Protein AF-A0A430R4Q5-F1 (afdb_monomer_lite)

Sequence (302 aa):
ADLGAGSFGLQGEGAWRGSLWGSFCLPQPLGRCPGLLARVQGALAYGELAFQGDYTYRAEKGYLGVLSGEGRLSTPYWAVLAQGRGLGLDLLGEGLPLSGRLDLSPFRLAYRYAGALPRGLGELWAEGVYPGEWLKGRYRYGEVALSLKGLQGFQVGVSGAGVSGEVGPKGVAFRFEGFRYGPLTLSGRMEGPWREVGLNLALMAWGRKAEVEGRYGGEGLVLEFHGDLEGQVAWQEAWKGKVAFKEGSLELSGKQVPELQGEVLGERVRLAWPRLEVGGVRLDLAARQAEGEGRILKALLP

Structure (mmCIF, N/CA/C/O backbone):
data_AF-A0A430R4Q5-F1
#
_entry.id   AF-A0A430R4Q5-F1
#
loop_
_atom_site.group_PDB
_atom_site.id
_atom_site.type_symbol
_atom_site.label_atom_id
_atom_site.label_alt_id
_atom_site.label_comp_id
_atom_site.label_asym_id
_atom_site.label_entity_id
_atom_site.label_seq_id
_atom_site.pdbx_PDB_ins_code
_atom_site.Cartn_x
_atom_site.Cartn_y
_atom_site.Cartn_z
_atom_site.occupancy
_atom_site.B_iso_or_equiv
_atom_site.auth_seq_id
_atom_site.auth_comp_id
_atom_site.auth_asym_id
_atom_site.auth_atom_id
_atom_site.pdbx_PDB_model_num
ATOM 1 N N . ALA A 1 1 ? 34.569 -4.571 -18.322 1.00 75.81 1 ALA A N 1
ATOM 2 C CA . ALA A 1 1 ? 33.818 -4.515 -19.595 1.00 75.81 1 ALA A CA 1
ATOM 3 C C . ALA A 1 1 ? 34.811 -4.350 -20.739 1.00 75.81 1 ALA A C 1
ATOM 5 O O . ALA A 1 1 ? 35.823 -3.695 -20.520 1.00 75.81 1 ALA A O 1
ATOM 6 N N . ASP A 1 2 ? 34.535 -4.918 -21.914 1.00 84.31 2 ASP A N 1
ATOM 7 C CA . ASP A 1 2 ? 35.306 -4.680 -23.141 1.00 84.31 2 ASP A CA 1
ATOM 8 C C . ASP A 1 2 ? 34.366 -4.077 -24.190 1.00 84.31 2 ASP A C 1
ATOM 10 O O . ASP A 1 2 ? 33.697 -4.777 -24.956 1.00 84.31 2 ASP A O 1
ATOM 14 N N . LEU A 1 3 ? 34.289 -2.746 -24.174 1.00 81.00 3 LEU A N 1
ATOM 15 C CA . LEU A 1 3 ? 33.416 -1.985 -25.064 1.00 81.00 3 LEU A CA 1
ATOM 16 C C . LEU A 1 3 ? 33.897 -2.029 -26.521 1.00 81.00 3 LEU A C 1
ATOM 18 O O . LEU A 1 3 ? 33.077 -1.873 -27.421 1.00 81.00 3 LEU A O 1
ATOM 22 N N . GLY A 1 4 ? 35.191 -2.279 -26.758 1.00 79.12 4 GLY A N 1
ATOM 23 C CA . GLY A 1 4 ? 35.743 -2.453 -28.103 1.00 79.12 4 GLY A CA 1
ATOM 24 C C . GLY A 1 4 ? 35.294 -3.771 -28.734 1.00 79.12 4 GLY A C 1
ATOM 25 O O . GLY A 1 4 ? 34.962 -3.809 -29.917 1.00 79.12 4 GLY A O 1
ATOM 26 N N . ALA A 1 5 ? 35.194 -4.829 -27.926 1.00 82.56 5 ALA A N 1
ATOM 27 C CA . ALA A 1 5 ? 34.600 -6.106 -28.319 1.00 82.56 5 ALA A CA 1
ATOM 28 C C . ALA A 1 5 ? 33.059 -6.119 -28.262 1.00 82.56 5 ALA A C 1
ATOM 30 O O . ALA A 1 5 ? 32.444 -7.148 -28.543 1.00 82.56 5 ALA A O 1
ATOM 31 N N . GLY A 1 6 ? 32.422 -5.002 -27.888 1.00 90.19 6 GLY A N 1
ATOM 32 C CA . GLY A 1 6 ? 30.968 -4.907 -27.784 1.00 90.19 6 GLY A CA 1
ATOM 33 C C . GLY A 1 6 ? 30.390 -5.741 -26.642 1.00 90.19 6 GLY A C 1
ATOM 34 O O . GLY A 1 6 ? 29.301 -6.285 -26.776 1.00 90.19 6 GLY A O 1
ATOM 35 N N . SER A 1 7 ? 31.105 -5.892 -25.526 1.00 94.38 7 SER A N 1
ATOM 36 C CA . SER A 1 7 ? 30.655 -6.672 -24.370 1.00 94.38 7 SER A CA 1
ATOM 37 C C . SER A 1 7 ? 30.742 -5.869 -23.076 1.00 94.38 7 SER A C 1
ATOM 39 O O . SER A 1 7 ? 31.687 -5.114 -22.826 1.00 94.38 7 SER A O 1
ATOM 41 N N . PHE A 1 8 ? 29.746 -6.026 -22.215 1.00 94.50 8 PHE A N 1
ATOM 42 C CA . PHE A 1 8 ? 29.718 -5.355 -20.926 1.00 94.50 8 PHE A CA 1
ATOM 43 C C . PHE A 1 8 ? 29.144 -6.257 -19.840 1.00 94.50 8 PHE A C 1
ATOM 45 O O . PHE A 1 8 ? 28.367 -7.174 -20.094 1.00 94.50 8 PHE A O 1
ATOM 52 N N . GLY A 1 9 ? 29.563 -5.981 -18.612 1.00 93.94 9 GLY A N 1
ATOM 53 C CA . GLY A 1 9 ? 29.042 -6.609 -17.411 1.00 93.94 9 GLY A CA 1
ATOM 54 C C . GLY A 1 9 ? 28.774 -5.519 -16.389 1.00 93.94 9 GLY A C 1
ATOM 55 O O . GLY A 1 9 ? 29.587 -4.605 -16.241 1.00 93.94 9 GLY A O 1
ATOM 56 N N . LEU A 1 10 ? 27.629 -5.604 -15.727 1.00 92.56 10 LEU A N 1
ATOM 57 C CA . LEU A 1 10 ? 27.251 -4.760 -14.604 1.00 92.56 10 LEU A CA 1
ATOM 58 C C . LEU A 1 10 ? 27.148 -5.662 -13.384 1.00 92.56 10 LEU A C 1
ATOM 60 O O . LEU A 1 10 ? 26.308 -6.559 -13.352 1.00 92.56 10 LEU A O 1
ATOM 64 N N . GLN A 1 11 ? 28.007 -5.438 -12.397 1.00 94.44 11 GLN A N 1
ATOM 65 C CA . GLN A 1 11 ? 27.970 -6.151 -11.127 1.00 94.44 11 GLN A CA 1
ATOM 66 C C . GLN A 1 11 ? 27.375 -5.235 -10.060 1.00 94.44 11 GLN A C 1
ATOM 68 O O . GLN A 1 11 ? 27.662 -4.040 -10.037 1.00 94.44 11 GLN A O 1
ATOM 73 N N . GLY A 1 12 ? 26.511 -5.785 -9.209 1.00 91.31 12 GLY A N 1
ATOM 74 C CA . GLY A 1 12 ? 25.959 -5.032 -8.088 1.00 91.31 12 GLY A CA 1
ATOM 75 C C . GLY A 1 12 ? 27.043 -4.660 -7.074 1.00 91.31 12 GLY A C 1
ATOM 76 O O . GLY A 1 12 ? 27.859 -5.504 -6.706 1.00 91.31 12 GLY A O 1
ATOM 77 N N . GLU A 1 13 ? 27.017 -3.412 -6.609 1.00 91.94 13 GLU A N 1
ATOM 78 C CA . GLU A 1 13 ? 27.858 -2.911 -5.518 1.00 91.94 13 GLU A CA 1
ATOM 79 C C . GLU A 1 13 ? 27.003 -2.343 -4.372 1.00 91.94 13 GLU A C 1
ATOM 81 O O . GLU A 1 13 ? 25.888 -1.842 -4.571 1.00 91.94 13 GLU A O 1
ATOM 86 N N . GLY A 1 14 ? 27.526 -2.415 -3.145 1.00 91.38 14 GLY A N 1
ATOM 87 C CA . GLY A 1 14 ? 26.830 -1.953 -1.943 1.00 91.38 14 GLY A CA 1
ATOM 88 C C . GLY A 1 14 ? 25.551 -2.750 -1.671 1.00 91.38 14 GLY A C 1
ATOM 89 O O . GLY A 1 14 ? 25.599 -3.947 -1.406 1.00 91.38 14 GLY A O 1
ATOM 90 N N . ALA A 1 15 ? 24.396 -2.081 -1.720 1.00 91.25 15 ALA A N 1
ATOM 91 C CA . ALA A 1 15 ? 23.087 -2.708 -1.506 1.00 91.25 15 ALA A CA 1
ATOM 92 C C . ALA A 1 15 ? 22.566 -3.494 -2.728 1.00 91.25 15 ALA A C 1
ATOM 94 O O . ALA A 1 15 ? 21.554 -4.194 -2.624 1.00 91.25 15 ALA A O 1
ATOM 95 N N . TRP A 1 16 ? 23.235 -3.378 -3.880 1.00 92.56 16 TRP A N 1
ATOM 96 C CA . TRP A 1 16 ? 22.901 -4.132 -5.083 1.00 92.56 16 TRP A CA 1
ATOM 97 C C . TRP A 1 16 ? 23.552 -5.514 -5.067 1.00 92.56 16 TRP A C 1
ATOM 99 O O . TRP A 1 16 ? 24.734 -5.658 -4.767 1.00 92.56 16 TRP A O 1
ATOM 109 N N . ARG A 1 17 ? 22.786 -6.540 -5.440 1.00 94.62 17 ARG A N 1
ATOM 110 C CA . ARG A 1 17 ? 23.234 -7.936 -5.545 1.00 94.62 17 ARG A CA 1
ATOM 111 C C . ARG A 1 17 ? 23.017 -8.458 -6.961 1.00 94.62 17 ARG A C 1
ATOM 113 O O . ARG A 1 17 ? 22.052 -8.071 -7.612 1.00 94.62 17 ARG A O 1
ATOM 120 N N . GLY A 1 18 ? 23.870 -9.378 -7.406 1.00 95.19 18 GLY A N 1
ATOM 121 C CA . GLY A 1 18 ? 23.756 -10.034 -8.713 1.00 95.19 18 GLY A CA 1
ATOM 122 C C . GLY A 1 18 ? 24.595 -9.383 -9.815 1.00 95.19 18 GLY A C 1
ATOM 123 O O . GLY A 1 18 ? 25.517 -8.610 -9.546 1.00 95.19 18 GLY A O 1
ATOM 124 N N . SER A 1 19 ? 24.298 -9.742 -11.064 1.00 96.06 19 SER A N 1
ATOM 125 C CA . SER A 1 19 ? 24.989 -9.226 -12.245 1.00 96.06 19 SER A CA 1
ATOM 126 C C . SER A 1 19 ? 24.114 -9.269 -13.500 1.00 96.06 19 SER A C 1
ATOM 128 O O . SER A 1 19 ? 23.300 -10.179 -13.674 1.00 96.06 19 SER A O 1
ATOM 130 N N . LEU A 1 20 ? 24.328 -8.305 -14.395 1.00 95.75 20 LEU A N 1
ATOM 131 C CA . LEU A 1 20 ? 23.867 -8.344 -15.781 1.00 95.75 20 LEU A CA 1
ATOM 132 C C . LEU A 1 20 ? 25.064 -8.465 -16.709 1.00 95.75 20 LEU A C 1
ATOM 134 O O . LEU A 1 20 ? 26.092 -7.821 -16.510 1.00 95.75 20 LEU A O 1
ATOM 138 N N . TRP A 1 21 ? 24.886 -9.231 -17.769 1.00 97.00 21 TRP A N 1
ATOM 139 C CA . TRP A 1 21 ? 25.843 -9.397 -18.844 1.00 97.00 21 TRP A CA 1
ATOM 140 C C . TRP A 1 21 ? 25.169 -9.005 -20.137 1.00 97.00 21 TRP A C 1
ATOM 142 O O . TRP A 1 21 ? 24.027 -9.382 -20.392 1.00 97.00 21 TRP A O 1
ATOM 152 N N . GLY A 1 22 ? 25.869 -8.249 -20.962 1.00 96.00 22 GLY A N 1
ATOM 153 C CA . GLY A 1 22 ? 25.331 -7.826 -22.231 1.00 96.00 22 GLY A CA 1
ATOM 154 C C . GLY A 1 22 ? 26.377 -7.765 -23.315 1.00 96.00 22 GLY A C 1
ATOM 155 O O . GLY A 1 22 ? 27.587 -7.736 -23.078 1.00 96.00 22 GLY A O 1
ATOM 156 N N . SER A 1 23 ? 25.876 -7.750 -24.536 1.00 96.25 23 SER A N 1
ATOM 157 C CA . SER A 1 23 ? 26.669 -7.522 -25.724 1.00 96.25 23 SER A CA 1
ATOM 158 C C . SER A 1 23 ? 25.932 -6.594 -26.668 1.00 96.25 23 SER A C 1
ATOM 160 O O . SER A 1 23 ? 24.707 -6.502 -26.648 1.00 96.25 23 SER A O 1
ATOM 162 N N . PHE A 1 24 ? 26.674 -5.875 -27.491 1.00 94.50 24 PHE A N 1
ATOM 163 C CA . PHE A 1 24 ? 26.131 -5.038 -28.538 1.00 94.50 24 PHE A CA 1
ATOM 164 C C . PHE A 1 24 ? 27.009 -5.111 -29.780 1.00 94.50 24 PHE A C 1
ATOM 166 O O . PHE A 1 24 ? 28.210 -5.357 -29.715 1.00 94.50 24 PHE A O 1
ATOM 173 N N . CYS A 1 25 ? 26.396 -4.882 -30.931 1.00 92.88 25 CYS A N 1
ATOM 174 C CA . CYS A 1 25 ? 27.084 -4.743 -32.197 1.00 92.88 25 CYS A CA 1
ATOM 175 C C . CYS A 1 25 ? 26.506 -3.550 -32.946 1.00 92.88 25 CYS A C 1
ATOM 177 O O . CYS A 1 25 ? 25.291 -3.447 -33.127 1.00 92.88 25 CYS A O 1
ATOM 179 N N . LEU A 1 26 ? 27.390 -2.646 -33.358 1.00 92.06 26 LEU A N 1
ATOM 180 C CA . LEU A 1 26 ? 27.025 -1.410 -34.037 1.00 92.06 26 LEU A CA 1
ATOM 181 C C . LEU A 1 26 ? 27.095 -1.580 -35.565 1.00 92.06 26 LEU A C 1
ATOM 183 O O . LEU A 1 26 ? 27.922 -2.362 -36.058 1.00 92.06 26 LEU A O 1
ATOM 187 N N . PRO A 1 27 ? 26.267 -0.839 -36.322 1.00 91.62 27 PRO A N 1
ATOM 188 C CA . PRO A 1 27 ? 26.408 -0.748 -37.765 1.00 91.62 27 PRO A CA 1
ATOM 189 C C . PRO A 1 27 ? 27.615 0.101 -38.185 1.00 91.62 27 PRO A C 1
ATOM 191 O O . PRO A 1 27 ? 28.219 0.807 -37.371 1.00 91.62 27 PRO A O 1
ATOM 194 N N . GLN A 1 28 ? 27.970 0.050 -39.471 1.00 89.25 28 GLN A N 1
ATOM 195 C CA . GLN A 1 28 ? 28.996 0.934 -40.031 1.00 89.25 28 GLN A CA 1
ATOM 196 C C . GLN A 1 28 ? 28.637 2.421 -39.825 1.00 89.25 28 GLN A C 1
ATOM 198 O O . GLN A 1 28 ? 27.457 2.775 -39.879 1.00 89.25 28 GLN A O 1
ATOM 203 N N . PRO A 1 29 ? 29.630 3.307 -39.610 1.00 88.00 29 PRO A N 1
ATOM 204 C CA . PRO A 1 29 ? 31.075 3.043 -39.574 1.00 88.00 29 PRO A CA 1
ATOM 205 C C . PRO A 1 29 ? 31.599 2.563 -38.206 1.00 88.00 29 PRO A C 1
ATOM 207 O O . PRO A 1 29 ? 32.777 2.242 -38.090 1.00 88.00 29 PRO A O 1
ATOM 210 N N . LEU A 1 30 ? 30.752 2.522 -37.173 1.00 86.00 30 LEU A N 1
ATOM 211 C CA . LEU A 1 30 ? 31.159 2.235 -35.790 1.00 86.00 30 LEU A CA 1
ATOM 212 C C . LEU A 1 30 ? 31.380 0.742 -35.511 1.00 86.00 30 LEU A C 1
ATOM 214 O O . LEU A 1 30 ? 32.048 0.385 -34.546 1.00 86.00 30 LEU A O 1
ATOM 218 N N . GLY A 1 31 ? 30.823 -0.136 -36.342 1.00 86.69 31 GLY A N 1
ATOM 219 C CA . GLY A 1 31 ? 31.001 -1.575 -36.228 1.00 86.69 31 GLY A CA 1
ATOM 220 C C . GLY A 1 31 ? 30.804 -2.301 -37.553 1.00 86.69 31 GLY A C 1
ATOM 221 O O . GLY A 1 31 ? 30.760 -1.700 -38.627 1.00 86.69 31 GLY A O 1
ATOM 222 N N . ARG A 1 32 ? 30.736 -3.631 -37.474 1.00 87.69 32 ARG A N 1
ATOM 223 C CA . ARG A 1 32 ? 30.677 -4.530 -38.639 1.00 87.69 32 ARG A CA 1
ATOM 224 C C . ARG A 1 32 ? 29.295 -5.141 -38.872 1.00 87.69 32 ARG A C 1
ATOM 226 O O . ARG A 1 32 ? 29.145 -5.940 -39.791 1.00 87.69 32 ARG A O 1
ATOM 233 N N . CYS A 1 33 ? 28.305 -4.816 -38.043 1.00 88.75 33 CYS A N 1
ATOM 234 C CA . CYS A 1 33 ? 26.976 -5.395 -38.181 1.00 88.75 33 CYS A CA 1
ATOM 235 C C . CYS A 1 33 ? 26.145 -4.677 -39.256 1.00 88.75 33 CYS A C 1
ATOM 237 O O . CYS A 1 33 ? 26.360 -3.497 -39.523 1.00 88.75 33 CYS A O 1
ATOM 239 N N . PRO A 1 34 ? 25.174 -5.364 -39.882 1.00 87.00 34 PRO A N 1
ATOM 240 C CA . PRO A 1 34 ? 24.258 -4.730 -40.832 1.00 87.00 34 PRO A CA 1
ATOM 241 C C . PRO A 1 34 ? 23.294 -3.738 -40.158 1.00 87.00 34 PRO A C 1
ATOM 243 O O . PRO A 1 34 ? 22.761 -2.856 -40.820 1.00 87.00 34 PRO A O 1
ATOM 246 N N . GLY A 1 35 ? 23.094 -3.868 -38.845 1.00 90.94 35 GLY A N 1
ATOM 247 C CA . GLY A 1 35 ? 22.230 -3.023 -38.028 1.00 90.94 35 GLY A CA 1
ATOM 248 C C . GLY A 1 35 ? 22.678 -3.027 -36.565 1.00 90.94 35 GLY A C 1
ATOM 249 O O . GLY A 1 35 ? 23.702 -3.624 -36.225 1.00 90.94 35 GLY A O 1
ATOM 250 N N . LEU A 1 36 ? 21.905 -2.374 -35.698 1.00 93.25 36 LEU A N 1
ATOM 251 C CA . LEU A 1 36 ? 22.148 -2.357 -34.257 1.00 93.25 36 LEU A CA 1
ATOM 252 C C . LEU A 1 36 ? 21.583 -3.630 -33.624 1.00 93.25 36 LEU A C 1
ATOM 254 O O . LEU A 1 36 ? 20.387 -3.903 -33.719 1.00 93.25 36 LEU A O 1
ATOM 258 N N . LEU A 1 37 ? 22.435 -4.392 -32.949 1.00 94.50 37 LEU A N 1
ATOM 259 C CA . LEU A 1 37 ? 22.034 -5.530 -32.127 1.00 94.50 37 LEU A CA 1
ATOM 260 C C . LEU A 1 37 ? 22.505 -5.278 -30.701 1.00 94.50 37 LEU A C 1
ATOM 262 O O . LEU A 1 37 ? 23.654 -4.898 -30.505 1.00 94.50 37 LEU A O 1
ATOM 266 N N . ALA A 1 38 ? 21.655 -5.527 -29.715 1.00 94.75 38 ALA A N 1
ATOM 267 C CA . ALA A 1 38 ? 22.067 -5.590 -28.322 1.00 94.75 38 ALA A CA 1
ATOM 268 C C . ALA A 1 38 ? 21.382 -6.761 -27.624 1.00 94.75 38 ALA A C 1
ATOM 270 O O . ALA A 1 38 ? 20.247 -7.109 -27.943 1.00 94.75 38 ALA A O 1
ATOM 271 N N . ARG A 1 39 ? 22.082 -7.381 -26.683 1.00 96.56 39 ARG A N 1
ATOM 272 C CA . ARG A 1 39 ? 21.563 -8.419 -25.802 1.00 96.56 39 ARG A CA 1
ATOM 273 C C . ARG A 1 39 ? 21.926 -8.078 -24.376 1.00 96.56 39 ARG A C 1
ATOM 275 O O . ARG A 1 39 ? 23.029 -7.599 -24.126 1.00 96.56 39 ARG A O 1
ATOM 282 N N . VAL A 1 40 ? 21.016 -8.337 -23.454 1.00 96.50 40 VAL A N 1
ATOM 283 C CA . VAL A 1 40 ? 21.274 -8.215 -22.023 1.00 96.50 40 VAL A CA 1
ATOM 284 C C . VAL A 1 40 ? 20.564 -9.342 -21.302 1.00 96.50 40 VAL A C 1
ATOM 286 O O . VAL A 1 40 ? 19.390 -9.593 -21.549 1.00 96.50 40 VAL A O 1
ATOM 289 N N . GLN A 1 41 ? 21.282 -10.013 -20.414 1.00 97.62 41 GLN A N 1
ATOM 290 C CA . GLN A 1 41 ? 20.753 -11.097 -19.608 1.00 97.62 41 GLN A CA 1
ATOM 291 C C . GLN A 1 41 ? 21.331 -11.064 -18.197 1.00 97.62 41 GLN A C 1
ATOM 293 O O . GLN A 1 41 ? 22.456 -10.613 -17.980 1.00 97.62 41 GLN A O 1
ATOM 298 N N . GLY A 1 42 ? 20.585 -11.588 -17.235 1.00 96.75 42 GLY A N 1
ATOM 299 C CA . GLY A 1 42 ? 21.063 -11.795 -15.873 1.00 96.75 42 GLY A CA 1
ATOM 300 C C . GLY A 1 42 ? 20.028 -11.409 -14.833 1.00 96.75 42 GLY A C 1
ATOM 301 O O . GLY A 1 42 ? 18.832 -11.350 -15.120 1.00 96.75 42 GLY A O 1
ATOM 302 N N . ALA A 1 43 ? 20.501 -11.158 -13.616 1.00 96.69 43 ALA A N 1
ATOM 303 C CA . ALA A 1 43 ? 19.651 -10.800 -12.495 1.00 96.69 43 ALA A CA 1
ATOM 304 C C . ALA A 1 43 ? 20.321 -9.767 -11.585 1.00 96.69 43 ALA A C 1
ATOM 306 O O . ALA A 1 43 ? 21.499 -9.892 -11.251 1.00 96.69 43 ALA A O 1
ATOM 307 N N . LEU A 1 44 ? 19.547 -8.774 -11.151 1.00 95.31 44 LEU A N 1
ATOM 308 C CA . LEU A 1 44 ? 19.942 -7.765 -10.172 1.00 95.31 44 LEU A CA 1
ATOM 309 C C . LEU A 1 44 ? 18.887 -7.655 -9.081 1.00 95.31 44 LEU A C 1
ATOM 311 O O . LEU A 1 44 ? 17.696 -7.731 -9.356 1.00 95.31 44 LEU A O 1
ATOM 315 N N . ALA A 1 45 ? 19.316 -7.415 -7.851 1.00 95.19 45 ALA A N 1
ATOM 316 C CA . ALA A 1 45 ? 18.421 -7.171 -6.733 1.00 95.19 45 ALA A CA 1
ATOM 317 C C . ALA A 1 45 ? 18.876 -5.968 -5.905 1.00 95.19 45 ALA A C 1
ATOM 319 O O . ALA A 1 45 ? 20.073 -5.773 -5.702 1.00 95.19 45 ALA A O 1
ATOM 320 N N . TYR A 1 46 ? 17.916 -5.202 -5.395 1.00 93.50 46 TYR A N 1
ATOM 321 C CA . TYR A 1 46 ? 18.113 -4.085 -4.477 1.00 93.50 46 TYR A CA 1
ATOM 322 C C . TYR A 1 46 ? 17.078 -4.166 -3.355 1.00 93.50 46 TYR A C 1
ATOM 324 O O . TYR A 1 46 ? 15.874 -4.056 -3.593 1.00 93.50 46 TYR A O 1
ATOM 332 N N . GLY A 1 47 ? 17.545 -4.389 -2.124 1.00 90.25 47 GLY A N 1
ATOM 333 C CA . GLY A 1 47 ? 16.657 -4.687 -1.000 1.00 90.25 47 GLY A CA 1
ATOM 334 C C . GLY A 1 47 ? 15.789 -5.917 -1.291 1.00 90.25 47 GLY A C 1
ATOM 335 O O . GLY A 1 47 ? 16.315 -7.004 -1.550 1.00 90.25 47 GLY A O 1
ATOM 336 N N . GLU A 1 48 ? 14.471 -5.720 -1.261 1.00 89.88 48 GLU A N 1
ATOM 337 C CA . GLU A 1 48 ? 13.447 -6.730 -1.558 1.00 89.88 48 GLU A CA 1
ATOM 338 C C . GLU A 1 48 ? 13.069 -6.820 -3.044 1.00 89.88 48 GLU A C 1
ATOM 340 O O . GLU A 1 48 ? 12.387 -7.760 -3.449 1.00 89.88 48 GLU A O 1
ATOM 345 N N . LEU A 1 49 ? 13.493 -5.857 -3.865 1.00 93.56 49 LEU A N 1
ATOM 346 C CA . LEU A 1 49 ? 13.207 -5.846 -5.293 1.00 93.56 49 LEU A CA 1
ATOM 347 C C . LEU A 1 49 ? 14.242 -6.697 -6.028 1.00 93.56 49 LEU A C 1
ATOM 349 O O . LEU A 1 49 ? 15.442 -6.467 -5.892 1.00 93.56 49 LEU A O 1
ATOM 353 N N . ALA A 1 50 ? 13.789 -7.642 -6.842 1.00 95.38 50 ALA A N 1
ATOM 354 C CA . ALA A 1 50 ? 14.639 -8.451 -7.706 1.00 95.38 50 ALA A CA 1
ATOM 355 C C . ALA A 1 50 ? 14.150 -8.375 -9.152 1.00 95.38 50 ALA A C 1
ATOM 357 O O . ALA A 1 50 ? 12.958 -8.476 -9.422 1.00 95.38 50 ALA A O 1
ATOM 358 N N . PHE A 1 51 ? 15.080 -8.207 -10.078 1.00 95.88 51 PHE A N 1
ATOM 359 C CA . PHE A 1 51 ? 14.867 -8.243 -11.512 1.00 95.88 51 PHE A CA 1
ATOM 360 C C . PHE A 1 51 ? 15.697 -9.373 -12.107 1.00 95.88 51 PHE A C 1
ATOM 362 O O . PHE A 1 51 ? 16.883 -9.496 -11.809 1.00 95.88 51 PHE A O 1
ATOM 369 N N . GLN A 1 52 ? 15.093 -10.159 -12.986 1.00 97.25 52 GLN A N 1
ATOM 370 C CA . GLN A 1 52 ? 15.773 -11.135 -13.828 1.00 97.25 52 GLN A CA 1
ATOM 371 C C . GLN A 1 52 ? 15.268 -10.969 -15.254 1.00 97.25 52 GLN A C 1
ATOM 373 O O . GLN A 1 52 ? 14.078 -10.761 -15.447 1.00 97.25 52 GLN A O 1
ATOM 378 N N . GLY A 1 53 ? 16.122 -11.085 -16.261 1.00 97.19 53 GLY A N 1
ATOM 379 C CA . GLY A 1 53 ? 15.639 -11.066 -17.636 1.00 97.19 53 GLY A CA 1
ATOM 380 C C . GLY A 1 53 ? 16.674 -11.487 -18.652 1.00 97.19 53 GLY A C 1
ATOM 381 O O . GLY A 1 53 ? 17.861 -11.566 -18.342 1.00 97.19 53 GLY A O 1
ATOM 382 N N . ASP A 1 54 ? 16.183 -11.739 -19.857 1.00 97.81 54 ASP A N 1
ATOM 383 C CA . ASP A 1 54 ? 16.947 -11.955 -21.077 1.00 97.81 54 ASP A CA 1
ATOM 384 C C . ASP A 1 54 ? 16.232 -11.211 -22.205 1.00 97.81 54 ASP A C 1
ATOM 386 O O . ASP A 1 54 ? 15.088 -11.515 -22.548 1.00 97.81 54 ASP A O 1
ATOM 390 N N . TYR A 1 55 ? 16.899 -10.198 -22.747 1.00 97.19 55 TYR A N 1
ATOM 391 C CA . TYR A 1 55 ? 16.361 -9.332 -23.779 1.00 97.19 55 TYR A CA 1
ATOM 392 C C . TYR A 1 55 ? 17.320 -9.209 -24.950 1.00 97.19 55 TYR A C 1
ATOM 394 O O . TYR A 1 55 ? 18.523 -9.004 -24.790 1.00 97.19 55 TYR A O 1
ATOM 402 N N . THR A 1 56 ? 16.753 -9.226 -26.152 1.00 96.56 56 THR A N 1
ATOM 403 C CA . THR A 1 56 ? 17.430 -8.900 -27.403 1.00 96.56 56 THR A CA 1
ATOM 404 C C . THR A 1 56 ? 16.750 -7.706 -28.058 1.00 96.56 56 THR A C 1
ATOM 406 O O . THR A 1 56 ? 15.554 -7.736 -28.347 1.00 96.56 56 THR A O 1
ATOM 409 N N . TYR A 1 57 ? 17.534 -6.677 -28.354 1.00 95.62 57 TYR A N 1
ATOM 410 C CA . TYR A 1 57 ? 17.152 -5.527 -29.157 1.00 95.62 57 TYR A CA 1
ATOM 411 C C . TYR A 1 57 ? 17.774 -5.635 -30.554 1.00 95.62 57 TYR A C 1
ATOM 413 O O . TYR A 1 57 ? 18.969 -5.908 -30.682 1.00 95.62 57 TYR A O 1
ATOM 421 N N . ARG A 1 58 ? 16.989 -5.385 -31.606 1.00 95.06 58 ARG A N 1
ATOM 422 C CA . ARG A 1 58 ? 17.460 -5.383 -32.999 1.00 95.06 58 ARG A CA 1
ATOM 423 C C . ARG A 1 58 ? 16.866 -4.225 -33.796 1.00 95.06 58 ARG A C 1
ATOM 425 O O . ARG A 1 58 ? 15.650 -4.149 -33.913 1.00 95.06 58 ARG A O 1
ATOM 432 N N . ALA A 1 59 ? 17.701 -3.401 -34.424 1.00 94.06 59 ALA A N 1
ATOM 433 C CA . ALA A 1 59 ? 17.291 -2.412 -35.423 1.00 94.06 59 ALA A CA 1
ATOM 434 C C . ALA A 1 59 ? 18.029 -2.654 -36.745 1.00 94.06 59 ALA A C 1
ATOM 436 O O . ALA A 1 59 ? 19.256 -2.601 -36.790 1.00 94.06 59 ALA A O 1
ATOM 437 N N . GLU A 1 60 ? 17.290 -2.918 -37.825 1.00 88.50 60 GLU A N 1
ATOM 438 C CA . GLU A 1 60 ? 17.878 -3.178 -39.150 1.00 88.50 60 GLU A CA 1
ATOM 439 C C . GLU A 1 60 ? 18.387 -1.903 -39.829 1.00 88.50 60 GLU A C 1
ATOM 441 O O . GLU A 1 60 ? 19.406 -1.930 -40.512 1.00 88.50 60 GLU A O 1
ATOM 446 N N . LYS A 1 61 ? 17.690 -0.777 -39.637 1.00 84.44 61 LYS A N 1
ATOM 447 C CA . LYS A 1 61 ? 18.075 0.542 -40.152 1.00 84.44 61 LYS A CA 1
ATOM 448 C C . LYS A 1 61 ? 17.829 1.603 -39.083 1.00 84.44 61 LYS A C 1
ATOM 450 O O . LYS A 1 61 ? 16.775 1.618 -38.452 1.00 84.44 61 LYS A O 1
ATOM 455 N N . GLY A 1 62 ? 18.786 2.513 -38.905 1.00 84.38 62 GLY A N 1
ATOM 456 C CA . GLY A 1 62 ? 18.708 3.558 -37.881 1.00 84.38 62 GLY A CA 1
ATOM 457 C C . GLY A 1 62 ? 18.796 3.005 -36.452 1.00 84.38 62 GLY A C 1
ATOM 458 O O . GLY A 1 62 ? 19.500 2.031 -36.200 1.00 84.38 62 GLY A O 1
ATOM 459 N N . TYR A 1 63 ? 18.096 3.651 -35.517 1.00 80.88 63 TYR A N 1
ATOM 460 C CA . TYR A 1 63 ? 18.140 3.369 -34.071 1.00 80.88 63 TYR A CA 1
ATOM 461 C C . TYR A 1 63 ? 16.770 2.986 -33.479 1.00 80.88 63 TYR A C 1
ATOM 463 O O . TYR A 1 63 ? 16.611 2.921 -32.261 1.00 80.88 63 TYR A O 1
ATOM 471 N N . LEU A 1 64 ? 15.761 2.763 -34.324 1.00 87.44 64 LEU A N 1
ATOM 472 C CA . LEU A 1 64 ? 14.427 2.321 -33.917 1.00 87.44 64 LEU A CA 1
ATOM 473 C C . LEU A 1 64 ? 14.274 0.850 -34.305 1.00 87.44 64 LEU A C 1
ATOM 475 O O . LEU A 1 64 ? 14.180 0.511 -35.481 1.00 87.44 64 LEU A O 1
ATOM 479 N N . GLY A 1 65 ? 14.323 -0.017 -33.300 1.00 90.44 65 GLY A N 1
ATOM 480 C CA . GLY A 1 65 ? 14.338 -1.464 -33.450 1.00 90.44 65 GLY A CA 1
ATOM 481 C C . GLY A 1 65 ? 13.180 -2.169 -32.760 1.00 90.44 65 GLY A C 1
ATOM 482 O O . GLY A 1 65 ? 12.158 -1.580 -32.438 1.00 90.44 65 GLY A O 1
ATOM 483 N N . VAL A 1 66 ? 13.354 -3.460 -32.525 1.00 94.19 66 VAL A N 1
ATOM 484 C CA . VAL A 1 66 ? 12.414 -4.314 -31.807 1.00 94.19 66 VAL A CA 1
ATOM 485 C C . VAL A 1 66 ? 13.141 -4.937 -30.629 1.00 94.19 66 VAL A C 1
ATOM 487 O O . VAL A 1 66 ? 14.222 -5.504 -30.781 1.00 94.19 66 VAL A O 1
ATOM 490 N N . LEU A 1 67 ? 12.529 -4.818 -29.461 1.00 95.12 67 LEU A N 1
ATOM 491 C CA . LEU A 1 67 ? 12.870 -5.515 -28.241 1.00 95.12 67 LEU A CA 1
ATOM 492 C C . LEU A 1 67 ? 12.068 -6.816 -28.182 1.00 95.12 67 LEU A C 1
ATOM 494 O O . LEU A 1 67 ? 10.862 -6.835 -28.419 1.00 95.12 67 LEU A O 1
ATOM 498 N N . SER A 1 68 ? 12.761 -7.897 -27.865 1.00 96.44 68 SER A N 1
ATOM 499 C CA . SER A 1 68 ? 12.225 -9.247 -27.714 1.00 96.44 68 SER A CA 1
ATOM 500 C C . SER A 1 68 ? 12.881 -9.905 -26.507 1.00 96.44 68 SER A C 1
ATOM 502 O O . SER A 1 68 ? 13.958 -9.475 -26.092 1.00 96.44 68 SER A O 1
ATOM 504 N N . GLY A 1 69 ? 12.246 -10.933 -25.958 1.00 96.81 69 GLY A N 1
ATOM 505 C CA . GLY A 1 69 ? 12.680 -11.574 -24.721 1.00 96.81 69 GLY A CA 1
ATOM 506 C C . GLY A 1 69 ? 11.777 -11.213 -23.551 1.00 96.81 69 GLY A C 1
ATOM 507 O O . GLY A 1 69 ? 10.764 -10.531 -23.722 1.00 96.81 69 GLY A O 1
ATOM 508 N N . GLU A 1 70 ? 12.121 -11.710 -22.375 1.00 97.56 70 GLU A N 1
ATOM 509 C CA . GLU A 1 70 ? 11.273 -11.627 -21.194 1.00 97.56 70 GLU A CA 1
ATOM 510 C C . GLU A 1 70 ? 12.107 -11.340 -19.955 1.00 97.56 70 GLU A C 1
ATOM 512 O O . GLU A 1 70 ? 13.272 -11.726 -19.832 1.00 97.56 70 GLU A O 1
ATOM 517 N N . GLY A 1 71 ? 11.483 -10.673 -19.000 1.00 97.25 71 GLY A N 1
ATOM 518 C CA . GLY A 1 71 ? 12.037 -10.493 -17.678 1.00 97.25 71 GLY A CA 1
ATOM 519 C C . GLY A 1 71 ? 10.951 -10.443 -16.630 1.00 97.25 71 GLY A C 1
ATOM 520 O O . GLY A 1 71 ? 9.769 -10.287 -16.915 1.00 97.25 71 GLY A O 1
ATOM 521 N N . ARG A 1 72 ? 11.373 -10.582 -15.388 1.00 97.31 72 ARG A N 1
ATOM 522 C CA . ARG A 1 72 ? 10.530 -10.685 -14.218 1.00 97.31 72 ARG A CA 1
ATOM 523 C C . ARG A 1 72 ? 11.040 -9.714 -13.172 1.00 97.31 72 ARG A C 1
ATOM 525 O O . ARG A 1 72 ? 12.201 -9.785 -12.777 1.00 97.31 72 ARG A O 1
ATOM 532 N N . LEU A 1 73 ? 10.164 -8.819 -12.733 1.00 95.88 73 LEU A N 1
ATOM 533 C CA . LEU A 1 73 ? 10.374 -7.949 -11.586 1.00 95.88 73 LEU A CA 1
ATOM 534 C C . LEU A 1 73 ? 9.566 -8.500 -10.413 1.00 95.88 73 LEU A C 1
ATOM 536 O O . LEU A 1 73 ? 8.351 -8.618 -10.517 1.00 95.88 73 LEU A O 1
ATOM 540 N N . SER A 1 74 ? 10.209 -8.831 -9.303 1.00 94.56 74 SER A N 1
ATOM 541 C CA . SER A 1 74 ? 9.570 -9.475 -8.156 1.00 94.56 74 SER A CA 1
ATOM 542 C C . SER A 1 74 ? 9.919 -8.801 -6.838 1.00 94.56 74 SER A C 1
ATOM 544 O O . SER A 1 74 ? 11.023 -8.293 -6.658 1.00 94.56 74 SER A O 1
ATOM 546 N N . THR A 1 75 ? 8.980 -8.870 -5.903 1.00 91.69 75 THR A N 1
ATOM 547 C CA . THR A 1 75 ? 9.135 -8.586 -4.474 1.00 91.69 75 THR A CA 1
ATOM 548 C C . THR A 1 75 ? 8.653 -9.803 -3.674 1.00 91.69 75 THR A C 1
ATOM 550 O O . THR A 1 75 ? 8.062 -10.715 -4.260 1.00 91.69 75 THR A O 1
ATOM 553 N N . PRO A 1 76 ? 8.811 -9.837 -2.337 1.00 85.94 76 PRO A N 1
ATOM 554 C CA . PRO A 1 76 ? 8.223 -10.885 -1.503 1.00 85.94 76 PRO A CA 1
ATOM 555 C C . PRO A 1 76 ? 6.695 -11.002 -1.613 1.00 85.94 76 PRO A C 1
ATOM 557 O O . PRO A 1 76 ? 6.122 -11.993 -1.165 1.00 85.94 76 PRO A O 1
ATOM 560 N N . TYR A 1 77 ? 6.024 -9.992 -2.174 1.00 82.50 77 TYR A N 1
ATOM 561 C CA . TYR A 1 77 ? 4.566 -9.887 -2.172 1.00 82.50 77 TYR A CA 1
ATOM 562 C C . TYR A 1 77 ? 3.935 -9.999 -3.560 1.00 82.50 77 TYR A C 1
ATOM 564 O O . TYR A 1 77 ? 2.744 -10.288 -3.658 1.00 82.50 77 TYR A O 1
ATOM 572 N N . TRP A 1 78 ? 4.692 -9.738 -4.625 1.00 88.44 78 TRP A N 1
ATOM 573 C CA . TRP A 1 78 ? 4.168 -9.690 -5.987 1.00 88.44 78 TRP A CA 1
ATOM 574 C C . TRP A 1 78 ? 5.261 -9.873 -7.033 1.00 88.44 78 TRP A C 1
ATOM 576 O O . TRP A 1 78 ? 6.438 -9.647 -6.759 1.00 88.44 78 TRP A O 1
ATOM 586 N N . ALA A 1 79 ? 4.860 -10.205 -8.258 1.00 94.50 79 ALA A N 1
ATOM 587 C CA . ALA A 1 79 ? 5.749 -10.206 -9.408 1.00 94.50 79 ALA A CA 1
ATOM 588 C C . ALA A 1 79 ? 5.057 -9.656 -10.664 1.00 94.50 79 ALA A C 1
ATOM 590 O O . ALA A 1 79 ? 3.832 -9.689 -10.788 1.00 94.50 79 ALA A O 1
ATOM 591 N N . VAL A 1 80 ? 5.858 -9.105 -11.571 1.00 96.88 80 VAL A N 1
ATOM 592 C CA . VAL A 1 80 ? 5.451 -8.543 -12.857 1.00 96.88 80 VAL A CA 1
ATOM 593 C C . VAL A 1 80 ? 6.343 -9.135 -13.937 1.00 96.88 80 VAL A C 1
ATOM 595 O O . VAL A 1 80 ? 7.564 -8.979 -13.898 1.00 96.88 80 VAL A O 1
ATOM 598 N N . LEU A 1 81 ? 5.723 -9.799 -14.904 1.00 97.62 81 LEU A N 1
ATOM 599 C CA . LEU A 1 81 ? 6.350 -10.217 -16.145 1.00 97.62 81 LEU A CA 1
ATOM 600 C C . LEU A 1 81 ? 6.420 -9.017 -17.095 1.00 97.62 81 LEU A C 1
ATOM 602 O O . LEU A 1 81 ? 5.446 -8.283 -17.257 1.00 97.62 81 LEU A O 1
ATOM 606 N N . ALA A 1 82 ? 7.569 -8.825 -17.724 1.00 97.31 82 ALA A N 1
ATOM 607 C CA . ALA A 1 82 ? 7.821 -7.811 -18.730 1.00 97.31 82 ALA A CA 1
ATOM 608 C C . ALA A 1 82 ? 8.241 -8.506 -20.029 1.00 97.31 82 ALA A C 1
ATOM 610 O O . ALA A 1 82 ? 9.292 -9.139 -20.089 1.00 97.31 82 ALA A O 1
ATOM 611 N N . GLN A 1 83 ? 7.406 -8.415 -21.061 1.00 97.69 83 GLN A N 1
ATOM 612 C CA . GLN A 1 83 ? 7.612 -9.092 -22.343 1.00 97.69 83 GLN A CA 1
ATOM 613 C C . GLN A 1 83 ? 7.981 -8.085 -23.429 1.00 97.69 83 GLN A C 1
ATOM 615 O O . GLN A 1 83 ? 7.252 -7.124 -23.671 1.00 97.69 83 GLN A O 1
ATOM 620 N N . GLY A 1 84 ? 9.101 -8.314 -24.111 1.00 96.56 84 GLY A N 1
ATOM 621 C CA . GLY A 1 84 ? 9.566 -7.498 -25.229 1.00 96.56 84 GLY A CA 1
ATOM 622 C C . GLY A 1 84 ? 8.581 -7.495 -26.393 1.00 96.56 84 GLY A C 1
ATOM 623 O O . GLY A 1 84 ? 8.325 -8.537 -26.997 1.00 96.56 84 GLY A O 1
ATOM 624 N N . ARG A 1 85 ? 8.054 -6.311 -26.733 1.00 93.69 85 ARG A N 1
ATOM 625 C CA . ARG A 1 85 ? 7.146 -6.121 -27.869 1.00 93.69 85 ARG A CA 1
ATOM 626 C C . ARG A 1 85 ? 7.338 -4.770 -28.552 1.00 93.69 85 ARG A C 1
ATOM 628 O O . ARG A 1 85 ? 6.888 -3.725 -28.073 1.00 93.69 85 ARG A O 1
ATOM 635 N N . GLY A 1 86 ? 7.919 -4.800 -29.751 1.00 91.88 86 GLY A N 1
ATOM 636 C CA . GLY A 1 86 ? 8.248 -3.577 -30.492 1.00 91.88 86 GLY A CA 1
ATOM 637 C C . GLY A 1 86 ? 9.308 -2.775 -29.736 1.00 91.88 86 GLY A C 1
ATOM 638 O O . GLY A 1 86 ? 10.233 -3.359 -29.192 1.00 91.88 86 GLY A O 1
ATOM 639 N N . LEU A 1 87 ? 9.176 -1.454 -29.643 1.00 90.81 87 LEU A N 1
ATOM 640 C CA . LEU A 1 87 ? 10.087 -0.596 -28.864 1.00 90.81 87 LEU A CA 1
ATOM 641 C C . LEU A 1 87 ? 9.728 -0.500 -27.373 1.00 90.81 87 LEU A C 1
ATOM 643 O O . LEU A 1 87 ? 9.913 0.546 -26.752 1.00 90.81 87 LEU A O 1
ATOM 647 N N . GLY A 1 88 ? 9.185 -1.564 -26.792 1.00 95.38 88 GLY A N 1
ATOM 648 C CA . GLY A 1 88 ? 8.690 -1.523 -25.426 1.00 95.38 88 GLY A CA 1
ATOM 649 C C . GLY A 1 88 ? 8.512 -2.888 -24.787 1.00 95.38 88 GLY A C 1
ATOM 650 O O . GLY A 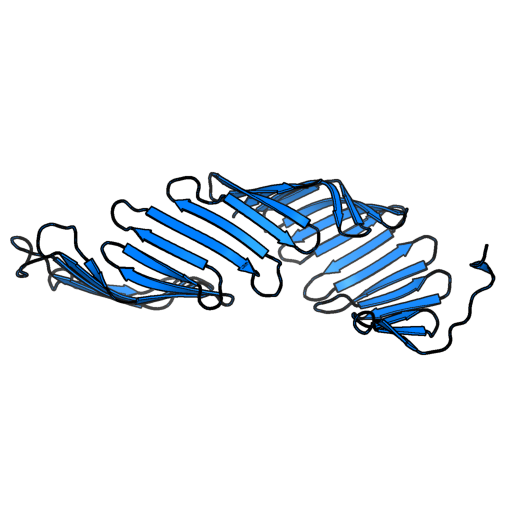1 88 ? 8.896 -3.916 -25.349 1.00 95.38 88 GLY A O 1
ATOM 651 N N . LEU A 1 89 ? 7.921 -2.864 -23.599 1.00 97.31 89 LEU A N 1
ATOM 652 C CA . LEU A 1 89 ? 7.590 -4.027 -22.791 1.00 97.31 89 LEU A CA 1
ATOM 653 C C . LEU A 1 89 ? 6.092 -4.023 -22.498 1.00 97.31 89 LEU A C 1
ATOM 655 O O . LEU A 1 89 ? 5.582 -3.034 -21.972 1.00 97.31 89 LEU A O 1
ATOM 659 N N . ASP A 1 90 ? 5.403 -5.120 -22.788 1.00 98.00 90 ASP A N 1
ATOM 660 C CA . ASP A 1 90 ? 4.082 -5.376 -22.213 1.00 98.00 90 ASP A CA 1
ATOM 661 C C . ASP A 1 90 ? 4.295 -5.902 -20.780 1.00 98.00 90 ASP A C 1
ATOM 663 O O . ASP A 1 90 ? 5.131 -6.775 -20.545 1.00 98.00 90 ASP A O 1
ATOM 667 N N . LEU A 1 91 ? 3.588 -5.325 -19.807 1.00 97.69 91 LEU A N 1
ATOM 668 C CA .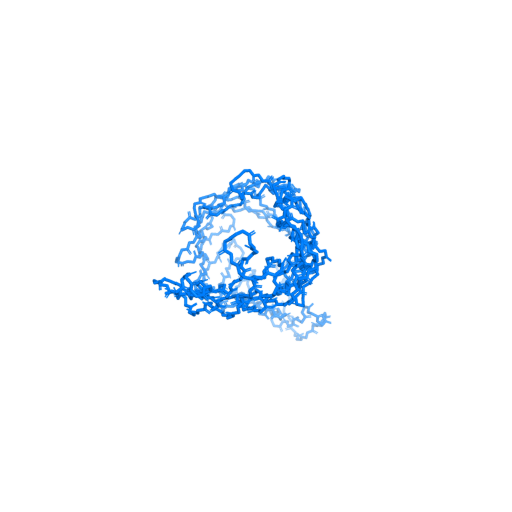 LEU A 1 91 ? 3.729 -5.617 -18.379 1.00 97.69 91 LEU A CA 1
ATOM 669 C C . LEU A 1 91 ? 2.501 -6.378 -17.887 1.00 97.69 91 LEU A C 1
ATOM 671 O O . LEU A 1 91 ? 1.375 -5.919 -18.086 1.00 97.69 91 LEU A O 1
ATOM 675 N N . LEU A 1 92 ? 2.708 -7.502 -17.207 1.00 97.69 92 LEU A N 1
ATOM 676 C CA . LEU A 1 92 ? 1.642 -8.365 -16.702 1.00 97.69 92 LEU A CA 1
ATOM 677 C C . LEU A 1 92 ? 1.931 -8.774 -15.260 1.00 97.69 92 LEU A C 1
ATOM 679 O O . LEU A 1 92 ? 2.997 -9.299 -14.956 1.00 97.69 92 LEU A O 1
ATOM 683 N N . GLY A 1 93 ? 0.980 -8.540 -14.362 1.00 96.00 93 GLY A N 1
ATOM 684 C CA . GLY A 1 93 ? 1.080 -8.981 -12.977 1.00 96.00 93 GLY A CA 1
ATOM 685 C C . GLY A 1 93 ? 0.903 -10.491 -12.848 1.00 96.00 93 GLY A C 1
ATOM 686 O O . GLY A 1 93 ? -0.099 -11.048 -13.287 1.00 96.00 93 GLY A O 1
ATOM 687 N N . GLU A 1 94 ? 1.839 -11.161 -12.188 1.00 93.00 94 GLU A N 1
ATOM 688 C CA . GLU A 1 94 ? 1.700 -12.577 -11.858 1.00 93.00 94 GLU A CA 1
ATOM 689 C C . GLU A 1 94 ? 0.820 -12.733 -10.617 1.00 93.00 94 GLU A C 1
ATOM 691 O O . GLU A 1 94 ? 1.190 -12.319 -9.517 1.00 93.00 94 GLU A O 1
ATOM 696 N N . GLY A 1 95 ? -0.375 -13.302 -10.795 1.00 88.25 95 GLY A N 1
ATOM 697 C CA . GLY A 1 95 ? -1.359 -13.412 -9.713 1.00 88.25 95 GLY A CA 1
ATOM 698 C C . GLY A 1 95 ? -1.936 -12.064 -9.268 1.00 88.25 95 GLY A C 1
ATOM 699 O O . GLY A 1 95 ? -2.554 -11.983 -8.209 1.00 88.25 95 GLY A O 1
ATOM 700 N N . LEU A 1 96 ? -1.747 -11.010 -10.068 1.00 92.31 96 LEU A N 1
ATOM 701 C CA . LEU A 1 96 ? -2.286 -9.678 -9.825 1.00 92.31 96 LEU A CA 1
ATOM 702 C C . LEU A 1 96 ? -3.111 -9.210 -11.025 1.00 92.31 96 LEU A C 1
ATOM 704 O O . LEU A 1 96 ? -2.694 -9.419 -12.163 1.00 92.31 96 LEU A O 1
ATOM 708 N N . PRO A 1 97 ? -4.215 -8.478 -10.809 1.00 95.25 97 PRO A N 1
ATOM 709 C CA . PRO A 1 97 ? -4.973 -7.835 -11.877 1.00 95.25 97 PRO A CA 1
ATOM 710 C C . PRO A 1 97 ? -4.267 -6.558 -12.372 1.00 95.25 97 PRO A C 1
ATOM 712 O O . PRO A 1 97 ? -4.869 -5.487 -12.418 1.00 95.25 97 PRO A O 1
ATOM 715 N N . LEU A 1 98 ? -2.975 -6.667 -12.702 1.00 96.69 98 LEU A N 1
ATOM 716 C CA . LEU A 1 98 ? -2.114 -5.594 -13.190 1.00 96.69 98 LEU A CA 1
ATOM 717 C C . LEU A 1 98 ? -1.757 -5.846 -14.655 1.00 96.69 98 LEU A C 1
ATOM 719 O O . LEU A 1 98 ? -1.273 -6.916 -15.016 1.00 96.69 98 LEU A O 1
ATOM 723 N N . SER A 1 99 ? -1.929 -4.822 -15.478 1.00 97.88 99 SER A N 1
ATOM 724 C CA . SER A 1 99 ? -1.475 -4.801 -16.866 1.00 97.88 99 SER A CA 1
ATOM 725 C C . SER A 1 99 ? -0.863 -3.445 -17.185 1.00 97.88 99 SER A C 1
ATOM 727 O O . SER A 1 99 ? -1.241 -2.438 -16.585 1.00 97.88 99 SER A O 1
ATOM 729 N N . GLY A 1 100 ? 0.062 -3.388 -18.131 1.00 97.88 100 GLY A N 1
ATOM 730 C CA . GLY A 1 100 ? 0.646 -2.127 -18.551 1.00 97.88 100 GLY A CA 1
ATOM 731 C C . GLY A 1 100 ? 1.534 -2.256 -19.770 1.00 97.88 100 GLY A C 1
ATOM 732 O O . GLY A 1 100 ? 1.687 -3.329 -20.347 1.00 97.88 100 GLY A O 1
ATOM 733 N N . ARG A 1 101 ? 2.123 -1.132 -20.152 1.00 97.81 101 ARG A N 1
ATOM 734 C CA . ARG A 1 101 ? 3.071 -1.027 -21.247 1.00 97.81 101 ARG A CA 1
ATOM 735 C C . ARG A 1 101 ? 4.127 0.015 -20.917 1.00 97.81 101 ARG A C 1
ATOM 737 O O . ARG A 1 101 ? 3.789 1.125 -20.510 1.00 97.81 101 ARG A O 1
ATOM 744 N N . LEU A 1 102 ? 5.388 -0.348 -21.109 1.00 97.56 102 LEU A N 1
ATOM 745 C CA . LEU A 1 102 ? 6.529 0.554 -21.065 1.00 97.56 102 LEU A CA 1
ATOM 746 C C . LEU A 1 102 ? 7.056 0.751 -22.485 1.00 97.56 102 LEU A C 1
ATOM 748 O O . LEU A 1 102 ? 7.721 -0.128 -23.022 1.00 97.56 102 LEU A O 1
ATOM 752 N N . ASP A 1 103 ? 6.787 1.898 -23.087 1.00 96.56 103 ASP A N 1
ATOM 753 C CA . ASP A 1 103 ? 7.434 2.325 -24.321 1.00 96.56 103 ASP A CA 1
ATOM 754 C C . ASP A 1 103 ? 8.786 2.975 -23.989 1.00 96.56 103 ASP A C 1
ATOM 756 O O . ASP A 1 103 ? 8.892 3.780 -23.063 1.00 96.56 103 ASP A O 1
ATOM 760 N N . LEU A 1 104 ? 9.835 2.619 -24.734 1.00 92.75 104 LEU A N 1
ATOM 761 C CA . LEU A 1 104 ? 11.194 3.133 -24.522 1.00 92.75 104 LEU A CA 1
ATOM 762 C C . LEU A 1 104 ? 11.489 4.385 -25.360 1.00 92.75 104 LEU A C 1
ATOM 764 O O . LEU A 1 104 ? 12.428 5.119 -25.056 1.00 92.75 104 LEU A O 1
ATOM 768 N N . SER A 1 105 ? 10.710 4.639 -26.418 1.00 90.88 105 SER A N 1
ATOM 769 C CA . SER A 1 105 ? 10.890 5.798 -27.298 1.00 90.88 105 SER A CA 1
ATOM 770 C C . SER A 1 105 ? 9.566 6.240 -27.957 1.00 90.88 105 SER A C 1
ATOM 772 O O . SER A 1 105 ? 9.062 5.523 -28.822 1.00 90.88 105 SER A O 1
ATOM 774 N N . PRO A 1 106 ? 9.002 7.409 -27.579 1.00 92.56 106 PRO A N 1
ATOM 775 C CA . PRO A 1 106 ? 9.366 8.186 -26.390 1.00 92.56 106 PRO A CA 1
ATOM 776 C C . PRO A 1 106 ? 9.124 7.372 -25.109 1.00 92.56 106 PRO A C 1
ATOM 778 O O . PRO A 1 106 ? 8.265 6.493 -25.087 1.00 92.56 106 PRO A O 1
ATOM 781 N N . PHE A 1 107 ? 9.877 7.664 -24.045 1.00 95.38 107 PHE A N 1
ATOM 782 C CA . PHE A 1 107 ? 9.706 6.966 -22.771 1.00 95.38 107 PHE A CA 1
ATOM 783 C C . PHE A 1 107 ? 8.305 7.219 -22.204 1.00 95.38 107 PHE A C 1
ATOM 785 O O . PHE A 1 107 ? 7.957 8.363 -21.895 1.00 95.38 107 PHE A O 1
ATOM 792 N N . ARG A 1 108 ? 7.507 6.158 -22.063 1.00 97.12 108 ARG A N 1
ATOM 793 C CA . ARG A 1 108 ? 6.152 6.231 -21.518 1.00 97.12 108 ARG A CA 1
ATOM 794 C C . ARG A 1 108 ? 5.785 4.933 -20.816 1.00 97.12 108 ARG A C 1
ATOM 796 O O . ARG A 1 108 ? 5.785 3.875 -21.428 1.00 97.12 108 ARG A O 1
ATOM 803 N N . LEU A 1 109 ? 5.401 5.019 -19.550 1.00 97.56 109 LEU A N 1
ATOM 804 C CA . LEU A 1 109 ? 4.807 3.915 -18.804 1.00 97.56 109 LEU A CA 1
ATOM 805 C C . LEU A 1 109 ? 3.309 4.163 -18.673 1.00 97.56 109 LEU A C 1
ATOM 807 O O . LEU A 1 109 ? 2.919 5.177 -18.108 1.00 97.56 109 LEU A O 1
ATOM 811 N N . ALA A 1 110 ? 2.478 3.249 -19.156 1.00 98.06 110 ALA A N 1
ATOM 812 C CA . ALA A 1 110 ? 1.046 3.223 -18.888 1.00 98.06 110 ALA A CA 1
ATOM 813 C C . ALA A 1 110 ? 0.702 1.942 -18.128 1.00 98.06 110 ALA A C 1
ATOM 815 O O . ALA A 1 110 ? 1.181 0.870 -18.489 1.00 98.06 110 ALA A O 1
ATOM 816 N N . TYR A 1 111 ? -0.123 2.024 -17.090 1.00 97.81 111 TYR A N 1
ATOM 817 C CA . TYR A 1 111 ? -0.546 0.844 -16.340 1.00 97.81 111 TYR A CA 1
ATOM 818 C C . TYR A 1 111 ? -1.997 0.949 -15.887 1.00 97.81 111 TYR A C 1
ATOM 820 O O . TYR A 1 111 ? -2.572 2.035 -15.797 1.00 97.81 111 TYR A O 1
ATOM 828 N N . ARG A 1 112 ? -2.565 -0.212 -15.575 1.00 98.19 112 ARG A N 1
ATOM 829 C CA . ARG A 1 112 ? -3.885 -0.382 -14.990 1.00 98.19 112 ARG A CA 1
ATOM 830 C C . ARG A 1 112 ? -3.869 -1.550 -14.015 1.00 98.19 112 ARG A C 1
ATOM 832 O O . ARG A 1 112 ? -3.460 -2.652 -14.372 1.00 98.19 112 ARG A O 1
ATOM 839 N N . TYR A 1 113 ? -4.373 -1.300 -12.817 1.00 97.69 113 TYR A N 1
ATOM 840 C CA . TYR A 1 113 ? -4.697 -2.287 -11.802 1.00 97.69 113 TYR A CA 1
ATOM 841 C C . TYR A 1 113 ? -6.213 -2.294 -11.591 1.00 97.69 113 TYR A C 1
ATOM 843 O O . TYR A 1 113 ? -6.798 -1.235 -11.371 1.00 97.69 113 TYR A O 1
ATOM 851 N N . ALA A 1 114 ? -6.870 -3.447 -11.687 1.00 97.12 114 ALA A N 1
ATOM 852 C CA . ALA A 1 114 ? -8.328 -3.523 -11.579 1.00 97.12 114 ALA A CA 1
ATOM 853 C C . ALA A 1 114 ? -8.790 -4.825 -10.916 1.00 97.12 114 ALA A C 1
ATOM 855 O O . ALA A 1 114 ? -9.175 -5.773 -11.598 1.00 97.12 114 ALA A O 1
ATOM 856 N N . GLY A 1 115 ? -8.777 -4.864 -9.585 1.00 96.06 115 GLY A N 1
ATOM 857 C CA . GLY A 1 115 ? -9.303 -5.997 -8.830 1.00 96.06 115 GLY A CA 1
ATOM 858 C C . GLY A 1 115 ? -8.811 -6.056 -7.388 1.00 96.06 115 GLY A C 1
ATOM 859 O O . GLY A 1 115 ? -8.433 -5.042 -6.804 1.00 96.06 115 GLY A O 1
ATOM 860 N N . ALA A 1 116 ? -8.848 -7.257 -6.813 1.00 93.81 116 ALA A N 1
ATOM 861 C CA . ALA A 1 116 ? -8.493 -7.494 -5.419 1.00 93.81 116 ALA A CA 1
ATOM 862 C C . ALA A 1 116 ? -6.996 -7.294 -5.162 1.00 93.81 116 ALA A C 1
ATOM 864 O O . ALA A 1 116 ? -6.157 -7.821 -5.894 1.00 93.81 116 ALA A O 1
ATOM 865 N N . LEU A 1 117 ? -6.682 -6.583 -4.081 1.00 91.94 117 LEU A N 1
ATOM 866 C CA . LEU A 1 117 ? -5.331 -6.457 -3.558 1.00 91.94 117 LEU A CA 1
ATOM 867 C C . LEU A 1 117 ? -4.901 -7.745 -2.836 1.00 91.94 117 LEU A C 1
ATOM 869 O O . LEU A 1 117 ? -5.735 -8.440 -2.242 1.00 91.94 117 LEU A O 1
ATOM 873 N N . PRO A 1 118 ? -3.592 -8.064 -2.830 1.00 86.06 118 PRO A N 1
ATOM 874 C CA . PRO A 1 118 ? -3.065 -9.198 -2.081 1.00 86.06 118 PRO A CA 1
ATOM 875 C C . PRO A 1 118 ? -3.446 -9.146 -0.601 1.00 86.06 118 PRO A C 1
ATOM 877 O O . PRO A 1 118 ? -3.649 -8.075 -0.033 1.00 86.06 118 PRO A O 1
ATOM 880 N N . ARG A 1 119 ? -3.482 -10.318 0.044 1.00 83.44 119 ARG A N 1
ATOM 881 C CA . ARG A 1 119 ? -3.729 -10.461 1.494 1.00 83.44 119 ARG A CA 1
ATOM 882 C C . ARG A 1 119 ? -5.088 -9.925 1.965 1.00 83.44 119 ARG A C 1
ATOM 884 O O . ARG A 1 119 ? -5.246 -9.620 3.140 1.00 83.44 119 ARG A O 1
ATOM 891 N N . GLY A 1 120 ? -6.064 -9.822 1.062 1.00 83.75 120 GLY A N 1
ATOM 892 C CA . GLY A 1 120 ? -7.410 -9.365 1.408 1.00 83.75 120 GLY A CA 1
ATOM 893 C C . GLY A 1 120 ? -7.478 -7.880 1.758 1.00 83.75 120 GLY A C 1
ATOM 894 O O . GLY A 1 120 ? -8.417 -7.464 2.425 1.00 83.75 120 GLY A O 1
ATOM 895 N N . LEU A 1 121 ? -6.519 -7.070 1.294 1.00 88.69 121 LEU A N 1
ATOM 896 C CA . LEU A 1 121 ? -6.455 -5.626 1.551 1.00 88.69 121 LEU A CA 1
ATOM 897 C C . LEU A 1 121 ? -7.475 -4.820 0.725 1.00 88.69 121 LEU A C 1
ATOM 899 O O . LEU A 1 121 ? -7.237 -3.664 0.407 1.00 88.69 121 LEU A O 1
ATOM 903 N N . GLY A 1 122 ? -8.611 -5.415 0.360 1.00 93.75 122 GLY A N 1
ATOM 904 C CA . GLY A 1 122 ? -9.664 -4.759 -0.412 1.00 93.75 122 GLY A CA 1
ATOM 905 C C . GLY A 1 122 ? -9.459 -4.830 -1.922 1.00 93.75 122 GLY A C 1
ATOM 906 O O . GLY A 1 122 ? -8.805 -5.730 -2.444 1.00 93.75 122 GLY A O 1
ATOM 907 N N . GLU A 1 123 ? -10.062 -3.887 -2.634 1.00 96.88 123 GLU A N 1
ATOM 908 C CA . GLU A 1 123 ? -10.049 -3.797 -4.092 1.00 96.88 123 GLU A CA 1
ATOM 909 C C . GLU A 1 123 ? -9.513 -2.439 -4.544 1.00 96.88 123 GLU A C 1
ATOM 911 O O . GLU A 1 123 ? -9.785 -1.400 -3.935 1.00 96.88 123 GLU A O 1
ATOM 916 N N . LEU A 1 124 ? -8.758 -2.452 -5.639 1.00 97.31 124 LEU A N 1
ATOM 917 C CA . LEU A 1 124 ? -8.156 -1.277 -6.247 1.00 97.31 124 LEU A CA 1
ATOM 918 C C . LEU A 1 124 ? -8.519 -1.221 -7.730 1.00 97.31 124 LEU A C 1
ATOM 920 O O . LEU A 1 124 ? -8.322 -2.179 -8.479 1.00 97.31 124 LEU A O 1
ATOM 924 N N . TRP A 1 125 ? -8.989 -0.055 -8.160 1.00 98.25 125 TRP A N 1
ATOM 925 C CA . TRP A 1 125 ? -9.100 0.316 -9.565 1.00 98.25 125 TRP A CA 1
ATOM 926 C C . TRP A 1 125 ? -8.266 1.558 -9.777 1.00 98.25 125 TRP A C 1
ATOM 928 O O . TRP A 1 125 ? -8.695 2.655 -9.430 1.00 98.25 125 TRP A O 1
ATOM 938 N N . ALA A 1 126 ? -7.066 1.383 -10.304 1.00 97.94 126 ALA A N 1
ATOM 939 C CA . ALA A 1 126 ? -6.119 2.458 -10.520 1.00 97.94 126 ALA A CA 1
ATOM 940 C C . ALA A 1 126 ? -5.519 2.364 -11.914 1.00 97.94 126 ALA A C 1
ATOM 942 O O . ALA A 1 126 ? -5.266 1.279 -12.429 1.00 97.94 126 ALA A O 1
ATOM 943 N N . GLU A 1 127 ? -5.265 3.510 -12.511 1.00 98.25 127 GLU A N 1
ATOM 944 C CA . GLU A 1 127 ? -4.545 3.634 -13.765 1.00 98.25 127 GLU A CA 1
ATOM 945 C C . GLU A 1 127 ? -3.590 4.815 -13.688 1.00 98.25 127 GLU A C 1
ATOM 947 O O . GLU A 1 127 ? -3.735 5.703 -12.845 1.00 98.25 127 GLU A O 1
ATOM 952 N N . GLY A 1 128 ? -2.592 4.819 -14.559 1.00 97.69 128 GLY A N 1
ATOM 953 C CA . GLY A 1 128 ? -1.647 5.916 -14.602 1.00 97.69 128 GLY A CA 1
ATOM 954 C C . GLY A 1 128 ? -0.782 5.903 -15.843 1.00 97.69 128 GLY A C 1
ATOM 955 O O . GLY A 1 128 ? -0.554 4.860 -16.458 1.00 97.69 128 GLY A O 1
ATOM 956 N N . VAL A 1 129 ? -0.295 7.090 -16.194 1.00 97.00 129 VAL A N 1
ATOM 957 C CA . VAL A 1 129 ? 0.665 7.309 -17.272 1.00 97.00 129 VAL A CA 1
ATOM 958 C C . VAL A 1 129 ? 1.819 8.166 -16.760 1.00 97.00 129 VAL A C 1
ATOM 960 O O . VAL A 1 129 ? 1.598 9.215 -16.159 1.00 97.00 129 VAL A O 1
ATOM 963 N N . TYR A 1 130 ? 3.053 7.744 -17.024 1.00 94.50 130 TYR A N 1
ATOM 964 C CA . TYR A 1 130 ? 4.259 8.504 -16.721 1.00 94.50 130 TYR A CA 1
ATOM 965 C C . TYR A 1 130 ? 5.109 8.707 -17.989 1.00 94.50 130 TYR A C 1
ATOM 967 O O . TYR A 1 130 ? 5.388 7.722 -18.673 1.00 94.50 130 TYR A O 1
ATOM 975 N N . PRO A 1 131 ? 5.557 9.940 -18.294 1.00 93.12 131 PRO A N 1
ATOM 976 C CA . PRO A 1 131 ? 5.234 11.185 -17.588 1.00 93.12 131 PRO A CA 1
ATOM 977 C C . PRO A 1 131 ? 3.760 11.589 -17.785 1.00 93.12 131 PRO A C 1
ATOM 979 O O . PRO A 1 131 ? 3.186 11.354 -18.847 1.00 93.12 131 PRO A O 1
ATOM 982 N N . GLY A 1 132 ? 3.143 12.190 -16.763 1.00 91.94 132 GLY A N 1
ATOM 983 C CA . GLY A 1 132 ? 1.733 12.592 -16.789 1.00 91.94 132 GLY A CA 1
ATOM 984 C C . GLY A 1 132 ?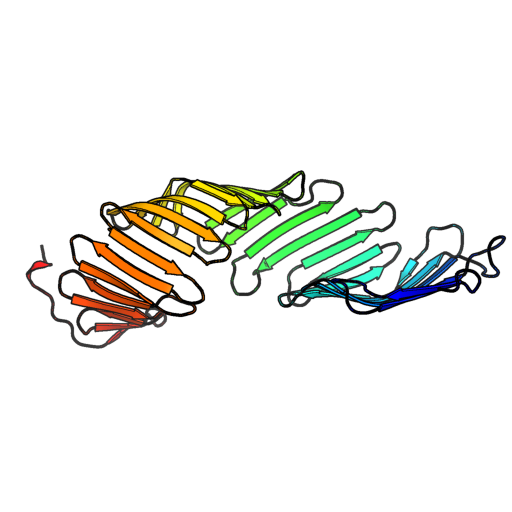 0.995 12.316 -15.478 1.00 91.94 132 GLY A C 1
ATOM 985 O O . GLY A 1 132 ? 1.592 12.328 -14.398 1.00 91.94 132 GLY A O 1
ATOM 986 N N . GLU A 1 133 ? -0.317 12.084 -15.580 1.00 94.38 133 GLU A N 1
ATOM 987 C CA . GLU A 1 133 ? -1.160 11.643 -14.465 1.00 94.38 133 GLU A CA 1
ATOM 988 C C . GLU A 1 133 ? -0.804 10.193 -14.106 1.00 94.38 133 GLU A C 1
ATOM 990 O O . GLU A 1 133 ? -1.383 9.233 -14.607 1.00 94.38 133 GLU A O 1
ATOM 995 N N . TRP A 1 134 ? 0.218 10.037 -13.267 1.00 95.38 134 TRP A N 1
ATOM 996 C CA . TRP A 1 134 ? 0.817 8.740 -12.946 1.00 95.38 134 TRP A CA 1
ATOM 997 C C . TRP A 1 134 ? -0.042 7.879 -12.014 1.00 95.38 134 TRP A C 1
ATOM 999 O O . TRP A 1 134 ? 0.267 6.705 -11.816 1.00 95.38 134 TRP A O 1
ATOM 1009 N N . LEU A 1 135 ? -1.112 8.439 -11.447 1.00 97.50 135 LEU A N 1
ATOM 1010 C CA . LEU A 1 135 ? -2.093 7.701 -10.668 1.00 97.50 135 LEU A CA 1
ATOM 1011 C C . LEU A 1 135 ? -3.442 8.419 -10.682 1.00 97.50 135 LEU A C 1
ATOM 1013 O O . LEU A 1 135 ? -3.552 9.596 -10.341 1.00 97.50 135 LEU A O 1
ATOM 1017 N N . LYS A 1 136 ? -4.487 7.664 -10.975 1.00 98.06 136 LYS A N 1
ATOM 1018 C CA . LYS A 1 136 ? -5.878 8.011 -10.729 1.00 98.06 136 LYS A CA 1
ATOM 1019 C C . LYS A 1 136 ? -6.624 6.731 -10.431 1.00 98.06 136 LYS A C 1
ATOM 1021 O O . LYS A 1 136 ? -6.462 5.738 -11.135 1.00 98.06 136 LYS A O 1
ATOM 1026 N N . GLY A 1 137 ? -7.441 6.731 -9.389 1.00 97.88 137 GLY A N 1
ATOM 1027 C CA . GLY A 1 137 ? -8.128 5.504 -9.038 1.00 97.88 137 GLY A CA 1
ATOM 1028 C C . GLY A 1 137 ? -9.094 5.597 -7.883 1.00 97.88 137 GLY A C 1
ATOM 1029 O O . GLY A 1 137 ? -9.409 6.671 -7.372 1.00 97.88 137 GLY A O 1
ATOM 1030 N N . ARG A 1 138 ? -9.576 4.424 -7.492 1.00 98.06 138 ARG A N 1
ATOM 1031 C CA . ARG A 1 138 ? -10.450 4.199 -6.353 1.00 98.06 138 ARG A CA 1
ATOM 1032 C C . ARG A 1 138 ? -9.984 2.972 -5.589 1.00 98.06 138 ARG A C 1
ATOM 1034 O O . ARG A 1 138 ? -9.662 1.952 -6.194 1.00 98.06 138 ARG A O 1
ATOM 1041 N N . TYR A 1 139 ? -9.995 3.081 -4.274 1.00 97.69 139 TYR A N 1
ATOM 1042 C CA . TYR A 1 139 ? -9.728 2.002 -3.338 1.00 97.69 139 TYR A CA 1
ATOM 1043 C C . TYR A 1 139 ? -10.996 1.695 -2.549 1.00 97.69 139 TYR A C 1
ATOM 1045 O O . TYR A 1 139 ? -11.694 2.619 -2.125 1.00 97.69 139 TYR A O 1
ATOM 1053 N N . ARG A 1 140 ? -11.295 0.412 -2.347 1.00 96.81 140 ARG A N 1
ATOM 1054 C CA . ARG A 1 140 ? -12.437 -0.040 -1.554 1.00 96.81 140 ARG A CA 1
ATOM 1055 C C . ARG A 1 140 ? -12.012 -1.093 -0.544 1.00 96.81 140 ARG A C 1
ATOM 1057 O O . ARG A 1 140 ? -11.400 -2.086 -0.920 1.00 96.81 140 ARG A O 1
ATOM 1064 N N . TYR A 1 141 ? -12.422 -0.924 0.706 1.00 93.19 141 TYR A N 1
ATOM 1065 C CA . TYR A 1 141 ? -12.234 -1.916 1.761 1.00 93.19 141 TYR A CA 1
ATOM 1066 C C . TYR A 1 141 ? -13.473 -1.977 2.652 1.00 93.19 141 TYR A C 1
ATOM 1068 O O . TYR A 1 141 ? -13.780 -1.024 3.369 1.00 93.19 141 TYR A O 1
ATOM 1076 N N . GLY A 1 142 ? -14.212 -3.086 2.573 1.00 89.75 142 GLY A N 1
ATOM 1077 C CA . GLY A 1 142 ? -15.532 -3.187 3.193 1.00 89.75 142 GLY A CA 1
ATOM 1078 C C . GLY A 1 142 ? -16.457 -2.074 2.691 1.00 89.75 142 GLY A C 1
ATOM 1079 O O . GLY A 1 142 ? -16.687 -1.939 1.490 1.00 89.75 142 GLY A O 1
ATOM 1080 N N . GLU A 1 143 ? -16.952 -1.260 3.617 1.00 90.69 143 GLU A N 1
ATOM 1081 C CA . GLU A 1 143 ? -17.806 -0.096 3.348 1.00 90.69 143 GLU A CA 1
ATOM 1082 C C . GLU A 1 143 ? -17.040 1.190 2.990 1.00 90.69 143 GLU A C 1
ATOM 1084 O O . GLU A 1 143 ? -17.643 2.171 2.556 1.00 90.69 143 GLU A O 1
ATOM 1089 N N . VAL A 1 144 ? -15.713 1.203 3.141 1.00 94.06 144 VAL A N 1
ATOM 1090 C CA . VAL A 1 144 ? -14.887 2.385 2.874 1.00 94.06 144 VAL A CA 1
ATOM 1091 C C . VAL A 1 144 ? -14.565 2.458 1.392 1.00 94.06 144 VAL A C 1
ATOM 1093 O O . VAL A 1 144 ? -14.044 1.503 0.817 1.00 94.06 144 VAL A O 1
ATOM 1096 N N . ALA A 1 145 ? -14.815 3.620 0.790 1.00 96.06 145 ALA A N 1
ATOM 1097 C CA . ALA A 1 145 ? -14.431 3.937 -0.578 1.00 96.06 145 ALA A CA 1
ATOM 1098 C C . ALA A 1 145 ? -13.628 5.243 -0.613 1.00 96.06 145 ALA A C 1
ATOM 1100 O O . ALA A 1 145 ? -14.102 6.287 -0.161 1.00 96.06 145 ALA A O 1
ATOM 1101 N N . LEU A 1 146 ? -12.420 5.180 -1.171 1.00 97.69 146 LEU A N 1
ATOM 1102 C CA . LEU A 1 146 ? -11.492 6.302 -1.290 1.00 97.69 146 LEU A CA 1
ATOM 1103 C C . LEU A 1 146 ? -11.171 6.562 -2.760 1.00 97.69 146 LEU A C 1
ATOM 1105 O O . LEU A 1 146 ? -10.963 5.633 -3.536 1.00 97.69 146 LEU A O 1
ATOM 1109 N N . SER A 1 147 ? -11.094 7.829 -3.136 1.00 98.31 147 SER A N 1
ATOM 1110 C CA . SER A 1 147 ? -10.532 8.292 -4.399 1.00 98.31 147 SER A CA 1
ATOM 1111 C C . SER A 1 147 ? -9.036 8.531 -4.231 1.00 98.31 147 SER A C 1
ATOM 1113 O O . SER A 1 147 ? -8.599 9.071 -3.216 1.00 98.31 147 SER A O 1
ATOM 1115 N N . LEU A 1 148 ? -8.263 8.133 -5.237 1.00 98.31 148 LEU A N 1
ATOM 1116 C CA . LEU A 1 148 ? -6.811 8.249 -5.276 1.00 98.31 148 LEU A CA 1
ATOM 1117 C C . LEU A 1 148 ? -6.394 9.144 -6.440 1.00 98.31 148 LEU A C 1
ATOM 1119 O O . LEU A 1 148 ? -6.916 9.007 -7.552 1.00 98.31 148 LEU A O 1
ATOM 1123 N N . LYS A 1 149 ? -5.421 10.020 -6.201 1.00 98.06 149 LYS A N 1
ATOM 1124 C CA . LYS A 1 149 ? -4.841 10.897 -7.219 1.00 98.06 149 LYS A CA 1
ATOM 1125 C C . LYS A 1 149 ? -3.333 11.019 -7.037 1.00 98.06 149 LYS A C 1
ATOM 1127 O O . LYS A 1 149 ? -2.859 11.284 -5.941 1.00 98.06 149 LYS A O 1
ATOM 1132 N N . GLY A 1 150 ? -2.587 10.875 -8.122 1.00 97.25 150 GLY A N 1
ATOM 1133 C CA . GLY A 1 150 ? -1.154 11.123 -8.162 1.00 97.25 150 GLY A CA 1
ATOM 1134 C C . GLY A 1 150 ? -0.853 12.615 -8.085 1.00 97.25 150 GLY A C 1
ATOM 1135 O O . GLY A 1 150 ? -1.385 13.416 -8.856 1.00 97.25 150 GLY A O 1
ATOM 1136 N N . LEU A 1 151 ? 0.012 12.981 -7.150 1.00 95.44 151 LEU A N 1
ATOM 1137 C CA . LEU A 1 151 ? 0.541 14.321 -6.930 1.00 95.44 151 LEU A CA 1
ATOM 1138 C C . LEU A 1 151 ? 2.032 14.352 -7.296 1.00 95.44 151 LEU A C 1
ATOM 1140 O O . LEU A 1 151 ? 2.628 13.342 -7.682 1.00 95.44 151 LEU A O 1
ATOM 1144 N N . GLN A 1 152 ? 2.654 15.524 -7.219 1.00 90.50 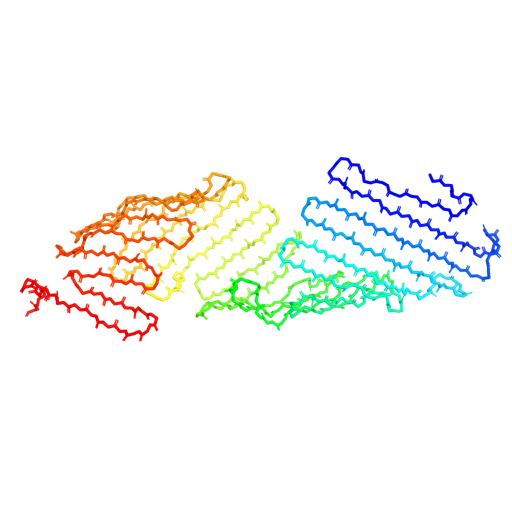152 GLN A N 1
ATOM 1145 C CA . GLN A 1 152 ? 4.083 15.651 -7.507 1.00 90.50 152 GLN A CA 1
ATOM 1146 C C . GLN A 1 152 ? 4.933 14.866 -6.493 1.00 90.50 152 GLN A C 1
ATOM 1148 O O . GLN A 1 152 ? 4.507 14.585 -5.378 1.00 90.50 152 GLN A O 1
ATOM 1153 N N . GLY A 1 153 ? 6.145 14.468 -6.894 1.00 89.88 153 GLY A N 1
ATOM 1154 C CA . GLY A 1 153 ? 7.066 13.757 -5.999 1.00 89.88 153 GLY A CA 1
ATOM 1155 C C . GLY A 1 153 ? 6.603 12.356 -5.575 1.00 89.88 153 GLY A C 1
ATOM 1156 O O . GLY A 1 153 ? 7.004 11.893 -4.510 1.00 89.88 153 GLY A O 1
ATOM 1157 N N . PHE A 1 154 ? 5.774 11.691 -6.391 1.00 91.56 154 PHE A N 1
ATOM 1158 C CA . PHE A 1 154 ? 5.219 10.357 -6.118 1.00 91.56 154 PHE A CA 1
ATOM 1159 C C . PHE A 1 154 ? 4.360 10.286 -4.840 1.00 91.56 154 PHE A C 1
ATOM 1161 O O . PHE A 1 154 ? 4.309 9.259 -4.166 1.00 91.56 154 PHE A O 1
ATOM 1168 N N . GLN A 1 155 ? 3.676 11.383 -4.507 1.00 95.94 155 GLN A N 1
ATOM 1169 C CA . GLN A 1 155 ? 2.689 11.437 -3.426 1.00 95.94 155 GLN A CA 1
ATOM 1170 C C . GLN A 1 155 ? 1.291 11.062 -3.931 1.00 95.94 155 GLN A C 1
ATOM 1172 O O . GLN A 1 155 ? 0.863 11.495 -4.995 1.00 95.94 155 GLN A O 1
ATOM 1177 N N . VAL A 1 156 ? 0.542 10.288 -3.161 1.00 97.94 156 VAL A N 1
ATOM 1178 C CA . VAL A 1 156 ? -0.840 9.913 -3.451 1.00 97.94 156 VAL A CA 1
ATOM 1179 C C . VAL A 1 156 ? -1.766 10.751 -2.586 1.00 97.94 156 VAL A C 1
ATOM 1181 O O . VAL A 1 156 ? -1.793 10.588 -1.370 1.00 97.94 156 VAL A O 1
ATOM 1184 N N . GLY A 1 157 ? -2.549 11.617 -3.217 1.00 98.00 157 GLY A N 1
ATOM 1185 C CA . GLY A 1 157 ? -3.700 12.256 -2.598 1.00 98.00 157 GLY A CA 1
ATOM 1186 C C . GLY A 1 157 ? -4.836 11.252 -2.436 1.00 98.00 157 GLY A C 1
ATOM 1187 O O . GLY A 1 157 ? -5.169 10.518 -3.370 1.00 98.00 157 GLY A O 1
ATOM 1188 N N . VAL A 1 158 ? -5.430 11.232 -1.251 1.00 97.94 158 VAL A N 1
ATOM 1189 C CA . VAL A 1 158 ? -6.501 10.326 -0.846 1.00 97.94 158 VAL A CA 1
ATOM 1190 C C . VAL A 1 158 ? -7.682 11.154 -0.360 1.00 97.94 158 VAL A C 1
ATOM 1192 O O . VAL A 1 158 ? -7.520 12.058 0.458 1.00 97.94 158 VAL A O 1
ATOM 1195 N N . SER A 1 159 ? -8.885 10.848 -0.836 1.00 98.00 159 SER A N 1
ATOM 1196 C CA . SER A 1 159 ? -10.105 11.517 -0.377 1.00 98.00 159 SER A CA 1
ATOM 1197 C C . SER A 1 159 ? -11.304 10.579 -0.345 1.00 98.00 159 SER A C 1
ATOM 1199 O O . SER A 1 159 ? -11.465 9.716 -1.202 1.00 98.00 159 SER A O 1
ATOM 1201 N N . GLY A 1 160 ? -12.169 10.743 0.645 1.00 97.06 160 GLY A N 1
ATOM 1202 C CA . GLY A 1 160 ? -13.365 9.932 0.828 1.00 97.06 160 GLY A CA 1
ATOM 1203 C C . GLY A 1 160 ? -14.304 10.549 1.856 1.00 97.06 160 GLY A C 1
ATOM 1204 O O . GLY A 1 160 ? -14.094 11.668 2.324 1.00 97.06 160 GLY A O 1
ATOM 1205 N N . ALA A 1 161 ? -15.357 9.818 2.214 1.00 96.31 161 ALA A N 1
ATOM 1206 C CA . ALA A 1 161 ? -16.313 10.279 3.214 1.00 96.31 161 ALA A CA 1
ATOM 1207 C C . ALA A 1 161 ? -15.628 10.441 4.583 1.00 96.31 161 ALA A C 1
ATOM 1209 O O . ALA A 1 161 ? -15.206 9.461 5.193 1.00 96.31 161 ALA A O 1
ATOM 1210 N N . GLY A 1 162 ? -15.501 11.688 5.041 1.00 96.38 162 GLY A N 1
ATOM 1211 C CA . GLY A 1 162 ? -14.894 12.029 6.327 1.00 96.38 162 GLY A CA 1
ATOM 1212 C C . GLY A 1 162 ? -13.381 11.824 6.407 1.00 96.38 162 GLY A C 1
ATOM 1213 O O . GLY A 1 162 ? -12.837 11.871 7.503 1.00 96.38 162 GLY A O 1
ATOM 1214 N N . VAL A 1 163 ? -12.681 11.607 5.289 1.00 97.12 163 VAL A N 1
ATOM 1215 C CA . VAL A 1 163 ? -11.218 11.461 5.268 1.00 97.12 163 VAL A CA 1
ATOM 1216 C C . VAL A 1 163 ? -10.606 12.158 4.060 1.00 97.12 163 VAL A C 1
ATOM 1218 O O . VAL A 1 163 ? -11.081 12.032 2.931 1.00 97.12 163 VAL A O 1
ATOM 1221 N N . SER A 1 164 ? -9.515 12.876 4.290 1.00 98.00 164 SER A N 1
ATOM 1222 C CA . SER A 1 164 ? -8.716 13.504 3.240 1.00 98.00 164 SER A CA 1
ATOM 1223 C C . SER A 1 164 ? -7.258 13.552 3.658 1.00 98.00 164 SER A C 1
ATOM 1225 O O . SER A 1 164 ? -6.975 13.804 4.828 1.00 98.00 164 SER A O 1
ATOM 1227 N N . GLY A 1 165 ? -6.336 13.358 2.729 1.00 97.69 165 GLY A N 1
ATOM 1228 C CA . GLY A 1 165 ? -4.923 13.397 3.059 1.00 97.69 165 GLY A CA 1
ATOM 1229 C C . GLY A 1 165 ? -4.018 13.008 1.913 1.00 97.69 165 GLY A C 1
ATOM 1230 O O . GLY A 1 165 ? -4.443 12.894 0.765 1.00 97.69 165 GLY A O 1
ATOM 1231 N N . GLU A 1 166 ? -2.759 12.790 2.253 1.00 97.75 166 GLU A N 1
ATOM 1232 C CA . GLU A 1 166 ? -1.705 12.420 1.329 1.00 97.75 166 GLU A CA 1
ATOM 1233 C C . GLU A 1 166 ? -0.800 11.356 1.953 1.00 97.75 166 GLU A C 1
ATOM 1235 O O . GLU A 1 166 ? -0.517 11.363 3.153 1.00 97.75 166 GLU A O 1
ATOM 1240 N N . VAL A 1 167 ? -0.316 10.444 1.117 1.00 97.00 167 VAL A N 1
ATOM 1241 C CA . VAL A 1 167 ? 0.704 9.458 1.471 1.00 97.00 167 VAL A CA 1
ATOM 1242 C C . VAL A 1 167 ? 1.822 9.505 0.445 1.00 97.00 167 VAL A C 1
ATOM 1244 O O . VAL A 1 167 ? 1.573 9.515 -0.754 1.00 97.00 167 VAL A O 1
ATOM 1247 N N . GLY A 1 168 ? 3.072 9.536 0.887 1.00 95.75 168 GLY A N 1
ATOM 1248 C CA . GLY A 1 168 ? 4.210 9.562 -0.023 1.00 95.75 168 GLY A CA 1
ATOM 1249 C C . GLY A 1 168 ? 5.449 8.895 0.555 1.00 95.75 168 GLY A C 1
ATOM 1250 O O . GLY A 1 168 ? 5.428 8.397 1.679 1.00 95.75 168 GLY A O 1
ATOM 1251 N N . PRO A 1 169 ? 6.575 8.922 -0.176 1.00 92.25 169 PRO A N 1
ATOM 1252 C CA . PRO A 1 169 ? 7.807 8.262 0.256 1.00 92.25 169 PRO A CA 1
ATOM 1253 C C . PRO A 1 169 ? 8.362 8.785 1.588 1.00 92.25 169 PRO A C 1
ATOM 1255 O O . PRO A 1 169 ? 9.087 8.077 2.277 1.00 92.25 169 PRO A O 1
ATOM 1258 N N . LYS A 1 170 ? 8.036 10.032 1.955 1.00 93.56 170 LYS A N 1
ATOM 1259 C CA . LYS A 1 170 ? 8.527 10.673 3.182 1.00 93.56 170 LYS A CA 1
ATOM 1260 C C . LYS A 1 170 ? 7.651 10.396 4.405 1.00 93.56 170 LYS A C 1
ATOM 1262 O O . LYS A 1 170 ? 8.173 10.446 5.513 1.00 93.56 170 LYS A O 1
ATOM 1267 N N . GLY A 1 171 ? 6.361 10.117 4.223 1.00 95.56 171 GLY A N 1
ATOM 1268 C CA . GLY A 1 171 ? 5.409 9.979 5.323 1.00 95.56 171 GLY A CA 1
ATOM 1269 C C . GLY A 1 171 ? 3.956 10.121 4.885 1.00 95.56 171 GLY A C 1
ATOM 1270 O O . GLY A 1 171 ? 3.631 9.968 3.704 1.00 95.56 171 GLY A O 1
ATOM 1271 N N . VAL A 1 172 ? 3.101 10.441 5.852 1.00 97.19 172 VAL A N 1
ATOM 1272 C CA . VAL A 1 172 ? 1.649 10.580 5.687 1.00 97.19 172 VAL A CA 1
ATOM 1273 C C . VAL A 1 172 ? 1.146 11.874 6.311 1.00 97.19 172 VAL A C 1
ATOM 1275 O O . VAL A 1 172 ? 1.749 12.391 7.250 1.00 97.19 172 VAL A O 1
ATOM 1278 N N . ALA A 1 173 ? 0.023 12.373 5.807 1.00 97.81 173 ALA A N 1
ATOM 1279 C CA . ALA A 1 173 ? -0.738 13.451 6.420 1.00 97.81 173 ALA A CA 1
ATOM 1280 C C . ALA A 1 173 ? -2.222 13.255 6.107 1.00 97.81 173 ALA A C 1
ATOM 1282 O O . ALA A 1 173 ? -2.656 13.452 4.977 1.00 97.81 173 ALA A O 1
ATOM 1283 N N . PHE A 1 174 ? -3.003 12.850 7.100 1.00 97.94 174 PHE A N 1
ATOM 1284 C CA . PHE A 1 174 ? -4.434 12.609 6.992 1.00 97.94 174 PHE A CA 1
ATOM 1285 C C . PHE A 1 174 ? -5.200 13.452 7.993 1.00 97.94 174 PHE A C 1
ATOM 1287 O O . PHE A 1 174 ? -4.794 13.633 9.140 1.00 97.94 174 PHE A O 1
ATOM 1294 N N . ARG A 1 175 ? -6.364 13.906 7.549 1.00 98.12 175 ARG A N 1
ATOM 1295 C CA . ARG A 1 175 ? -7.384 14.551 8.355 1.00 98.12 175 ARG A CA 1
ATOM 1296 C C . ARG A 1 175 ? -8.658 13.725 8.282 1.00 98.12 175 ARG A C 1
ATOM 1298 O O . ARG A 1 175 ? -9.095 13.341 7.197 1.00 98.12 175 ARG A O 1
ATOM 1305 N N . PHE A 1 176 ? -9.247 13.502 9.445 1.00 97.94 176 PHE A N 1
ATOM 1306 C CA . PHE A 1 176 ? -10.505 12.801 9.621 1.00 97.94 176 PHE A CA 1
ATOM 1307 C C . PHE A 1 176 ? -11.552 13.780 10.149 1.00 97.94 176 PHE A C 1
ATOM 1309 O O . PHE A 1 176 ? -11.312 14.513 11.109 1.00 97.94 176 PHE A O 1
ATOM 1316 N N . GLU A 1 177 ? -12.717 13.790 9.520 1.00 97.19 177 GLU A N 1
ATOM 1317 C CA . GLU A 1 177 ? -13.871 14.613 9.872 1.00 97.19 177 GLU A CA 1
ATOM 1318 C C . GLU A 1 177 ? -15.110 13.725 9.866 1.00 97.19 177 GLU A C 1
ATOM 1320 O O . GLU A 1 177 ? -15.813 13.600 8.864 1.00 97.19 177 GLU A O 1
ATOM 1325 N N . GLY A 1 178 ? -15.341 13.035 10.982 1.00 95.38 178 GLY A N 1
ATOM 1326 C CA . GLY A 1 178 ? -16.431 12.072 11.086 1.00 95.38 178 GLY A CA 1
ATOM 1327 C C . GLY A 1 178 ? -16.284 10.883 10.132 1.00 95.38 178 GLY A C 1
ATOM 1328 O O . GLY A 1 178 ? -17.293 10.393 9.629 1.00 95.38 178 GLY A O 1
ATOM 1329 N N . PHE A 1 179 ? -15.055 10.423 9.870 1.00 96.75 179 PHE A N 1
ATOM 1330 C CA . PHE A 1 179 ? -14.801 9.187 9.126 1.00 96.75 179 PHE A CA 1
ATOM 1331 C C . PHE A 1 179 ? -15.473 8.009 9.828 1.00 96.75 179 PHE A C 1
ATOM 1333 O O . PHE A 1 179 ? -15.321 7.870 11.040 1.00 96.75 179 PHE A O 1
ATOM 1340 N N . ARG A 1 180 ? -16.188 7.153 9.093 1.00 94.12 180 ARG A N 1
ATOM 1341 C CA . ARG A 1 180 ? -16.945 6.033 9.671 1.00 94.12 180 ARG A CA 1
ATOM 1342 C C . ARG A 1 180 ? -16.423 4.683 9.199 1.00 94.12 180 ARG A C 1
ATOM 1344 O O . ARG A 1 180 ? -16.120 4.519 8.020 1.00 94.12 180 ARG A O 1
ATOM 1351 N N . TYR A 1 181 ? -16.356 3.738 10.133 1.00 90.38 181 TYR A N 1
ATOM 1352 C CA . TYR A 1 181 ? -16.102 2.326 9.868 1.00 90.38 181 TYR A CA 1
ATOM 1353 C C . TYR A 1 181 ? -16.906 1.447 10.840 1.00 90.38 181 TYR A C 1
ATOM 1355 O O . TYR A 1 181 ? -16.550 1.266 12.006 1.00 90.38 181 TYR A O 1
ATOM 1363 N N . GLY A 1 182 ? -18.033 0.925 10.376 1.00 89.88 182 GLY A N 1
ATOM 1364 C CA . GLY A 1 182 ? -19.043 0.259 11.178 1.00 89.88 182 GLY A CA 1
ATOM 1365 C C . GLY A 1 182 ? -19.574 1.202 12.268 1.00 89.88 182 GLY A C 1
ATOM 1366 O O . GLY A 1 182 ? -20.017 2.310 11.962 1.00 89.88 182 GLY A O 1
ATOM 1367 N N . PRO A 1 183 ? -19.538 0.801 13.552 1.00 89.62 183 PRO A N 1
ATOM 1368 C CA . PRO A 1 183 ? -19.987 1.645 14.659 1.00 89.62 183 PRO A CA 1
ATOM 1369 C C . PRO A 1 183 ? -18.978 2.740 15.042 1.00 89.62 183 PRO A C 1
ATOM 1371 O O . PRO A 1 183 ? -19.296 3.584 15.879 1.00 89.62 183 PRO A O 1
ATOM 1374 N N . LEU A 1 184 ? -17.768 2.711 14.476 1.00 92.81 184 LEU A N 1
ATOM 1375 C CA . LEU A 1 184 ? -16.682 3.624 14.800 1.00 92.81 184 LEU A CA 1
ATOM 1376 C C . LEU A 1 184 ? -16.786 4.906 13.974 1.00 92.81 184 LEU A C 1
ATOM 1378 O O . LEU A 1 184 ? -16.894 4.855 12.752 1.00 92.81 184 LEU A O 1
ATOM 1382 N N . THR A 1 185 ? -16.677 6.052 14.637 1.00 96.31 185 THR A N 1
ATOM 1383 C CA . THR A 1 185 ? -16.480 7.363 14.018 1.00 96.31 185 THR A CA 1
ATOM 1384 C C . THR A 1 185 ? -15.165 7.970 14.506 1.00 96.31 185 THR A C 1
ATOM 1386 O O . THR A 1 185 ? -14.919 8.016 15.709 1.00 96.31 185 THR A O 1
ATOM 1389 N N . LEU A 1 186 ? -14.332 8.449 13.582 1.00 96.25 186 LEU A N 1
ATOM 1390 C CA . LEU A 1 186 ? -13.036 9.074 13.851 1.00 96.25 186 LEU A CA 1
ATOM 1391 C C . LEU A 1 186 ? -13.018 10.521 13.358 1.00 96.25 186 LEU A C 1
ATOM 1393 O O . LEU A 1 186 ? -13.488 10.834 12.264 1.00 96.25 186 LEU A O 1
ATOM 1397 N N . SER A 1 187 ? -12.446 11.412 14.157 1.00 97.94 187 SER A N 1
ATOM 1398 C CA . SER A 1 187 ? -12.121 12.789 13.766 1.00 97.94 187 SER A CA 1
ATOM 1399 C C . SER A 1 187 ? -10.731 13.148 14.274 1.00 97.94 187 SER A C 1
ATOM 1401 O O . SER A 1 187 ? -10.319 12.605 15.282 1.00 97.94 187 SER A O 1
ATOM 1403 N N . GLY A 1 188 ? -9.999 14.039 13.614 1.00 97.94 188 GLY A N 1
ATOM 1404 C CA . GLY A 1 188 ? -8.649 14.430 14.038 1.00 97.94 188 GLY A CA 1
ATOM 1405 C C . GLY A 1 188 ? -7.625 14.291 12.922 1.00 97.94 188 GLY A C 1
ATOM 1406 O O . GLY A 1 188 ? -7.958 14.485 11.750 1.00 97.94 188 GLY A O 1
ATOM 1407 N N . ARG A 1 189 ? -6.367 14.013 13.269 1.00 97.94 189 ARG A N 1
ATOM 1408 C CA . ARG A 1 189 ? -5.246 13.975 12.327 1.00 97.94 189 ARG A CA 1
ATOM 1409 C C . ARG A 1 189 ? -4.299 12.810 12.585 1.00 97.94 189 ARG A C 1
ATOM 1411 O O . ARG A 1 189 ? -4.112 12.370 13.715 1.00 97.94 189 ARG A O 1
ATOM 1418 N N . MET A 1 190 ? -3.688 12.346 11.502 1.00 97.25 190 MET A N 1
ATOM 1419 C CA . MET A 1 190 ? -2.578 11.400 11.510 1.00 97.25 190 MET A CA 1
ATOM 1420 C C . MET A 1 190 ? -1.507 11.929 10.563 1.00 97.25 190 MET A C 1
ATOM 1422 O O . MET A 1 190 ? -1.714 11.925 9.350 1.00 97.25 190 MET A O 1
ATOM 1426 N N . GLU A 1 191 ? -0.384 12.403 11.088 1.00 97.88 191 GLU A N 1
ATOM 1427 C CA . GLU A 1 191 ? 0.640 13.056 10.274 1.00 97.88 191 GLU A CA 1
ATOM 1428 C C . GLU A 1 191 ? 2.055 12.837 10.803 1.00 97.88 191 GLU A C 1
ATOM 1430 O O . GLU A 1 191 ? 2.281 12.702 12.002 1.00 97.88 191 GLU A O 1
ATOM 1435 N N . GLY A 1 192 ? 3.020 12.792 9.889 1.00 97.12 192 GLY A N 1
ATOM 1436 C CA . GLY A 1 192 ? 4.434 12.677 10.223 1.00 97.12 192 GLY A CA 1
ATOM 1437 C C . GLY A 1 192 ? 5.221 11.822 9.231 1.00 97.12 192 GLY A C 1
ATOM 1438 O O . GLY A 1 192 ? 4.650 11.210 8.318 1.00 97.12 192 GLY A O 1
ATOM 1439 N N . PRO A 1 193 ? 6.557 11.796 9.364 1.00 96.31 193 PRO A N 1
ATOM 1440 C CA . PRO A 1 193 ? 7.409 10.920 8.574 1.00 96.31 193 PRO A CA 1
ATOM 1441 C C . PRO A 1 193 ? 7.182 9.442 8.916 1.00 96.31 193 PRO A C 1
ATOM 1443 O O . PRO A 1 193 ? 6.827 9.113 10.037 1.00 96.31 193 PRO A O 1
ATOM 1446 N N . TRP A 1 194 ? 7.498 8.515 8.006 1.00 93.50 194 TRP A N 1
ATOM 1447 C CA . TRP A 1 194 ? 7.353 7.068 8.280 1.00 93.50 194 TRP A CA 1
ATOM 1448 C C . TRP A 1 194 ? 8.148 6.560 9.486 1.00 93.50 194 TRP A C 1
ATOM 1450 O O . TRP A 1 194 ? 7.811 5.532 10.064 1.00 93.50 194 TRP A O 1
ATOM 1460 N N . ARG A 1 195 ? 9.212 7.277 9.858 1.00 93.62 195 ARG A N 1
ATOM 1461 C CA . ARG A 1 195 ? 9.988 6.984 11.063 1.00 93.62 195 ARG A CA 1
ATOM 1462 C C . ARG A 1 195 ? 9.157 7.176 12.336 1.00 93.62 195 ARG A C 1
ATOM 1464 O O . ARG A 1 195 ? 9.378 6.440 13.293 1.00 93.62 195 ARG A O 1
ATOM 1471 N N . GLU A 1 196 ? 8.255 8.155 12.332 1.00 95.75 196 GLU A N 1
ATOM 1472 C CA . GLU A 1 196 ? 7.395 8.518 13.456 1.00 95.75 196 GLU A CA 1
ATOM 1473 C C . GLU A 1 196 ? 6.190 9.338 12.960 1.00 95.75 196 GLU A C 1
ATOM 1475 O O . GLU A 1 196 ? 6.296 10.524 12.649 1.00 95.75 196 GLU A O 1
ATOM 1480 N N . VAL A 1 197 ? 5.039 8.682 12.864 1.00 97.44 197 VAL A N 1
ATOM 1481 C CA . VAL A 1 197 ? 3.745 9.263 12.510 1.00 97.44 197 VAL A CA 1
ATOM 1482 C C . VAL A 1 197 ? 2.974 9.520 13.796 1.00 97.44 197 VAL A C 1
ATOM 1484 O O . VAL A 1 197 ? 2.712 8.582 14.546 1.00 97.44 197 VAL A O 1
ATOM 1487 N N . GLY A 1 198 ? 2.593 10.769 14.044 1.00 97.62 198 GLY A N 1
ATOM 1488 C CA . GLY A 1 198 ? 1.747 11.149 15.171 1.00 97.62 198 GLY A CA 1
ATOM 1489 C C . GLY A 1 198 ? 0.267 10.925 14.870 1.00 97.62 198 GLY A C 1
ATOM 1490 O O . GLY A 1 198 ? -0.185 11.101 13.737 1.00 97.62 198 GLY A O 1
ATOM 1491 N N . LEU A 1 199 ? -0.491 10.555 15.898 1.00 97.50 199 LEU A N 1
ATOM 1492 C CA . LEU A 1 199 ? -1.938 10.400 15.867 1.00 97.50 199 LEU A CA 1
ATOM 1493 C C . LEU A 1 199 ? -2.547 11.276 16.958 1.00 97.50 199 LEU A C 1
ATOM 1495 O O . LEU A 1 199 ? -2.175 11.167 18.122 1.00 97.50 199 LEU A O 1
ATOM 1499 N N . ASN A 1 200 ? -3.497 12.123 16.582 1.00 98.06 200 ASN A N 1
ATOM 1500 C CA . ASN A 1 200 ? -4.339 12.855 17.518 1.00 98.06 200 ASN A CA 1
ATOM 1501 C C . ASN A 1 200 ? -5.774 12.771 17.000 1.00 98.06 200 ASN A C 1
ATOM 1503 O O . ASN A 1 200 ? -6.122 13.384 15.987 1.00 98.06 200 ASN A O 1
ATOM 1507 N N . LEU A 1 201 ? -6.574 11.920 17.633 1.00 97.69 201 LEU A N 1
ATOM 1508 C CA . LEU A 1 201 ? -7.890 11.524 17.159 1.00 97.69 201 LEU A CA 1
ATOM 1509 C C . LEU A 1 201 ? -8.928 11.653 18.275 1.00 97.69 201 LEU A C 1
ATOM 1511 O O . LEU A 1 201 ? -8.647 11.469 19.449 1.00 97.69 201 LEU A O 1
ATOM 1515 N N . ALA A 1 202 ? -10.166 11.900 17.887 1.00 97.44 202 ALA A N 1
ATOM 1516 C CA . ALA A 1 202 ? -11.352 11.711 18.692 1.00 97.44 202 ALA A CA 1
ATOM 1517 C C . ALA A 1 202 ? -12.118 10.519 18.120 1.00 97.44 202 ALA A C 1
ATOM 1519 O O . ALA A 1 202 ? -12.475 10.490 16.936 1.00 97.44 202 ALA A O 1
ATOM 1520 N N . LEU A 1 203 ? -12.361 9.542 18.979 1.00 95.31 203 LEU A N 1
ATOM 1521 C CA . LEU A 1 203 ? -13.059 8.308 18.694 1.00 95.31 203 LEU A CA 1
ATOM 1522 C C . LEU A 1 203 ? -14.466 8.374 19.276 1.00 95.31 203 LEU A C 1
ATOM 1524 O O . LEU A 1 203 ? -14.657 8.763 20.426 1.00 95.31 203 LEU A O 1
ATOM 1528 N N . MET A 1 204 ? -15.454 7.959 18.490 1.00 95.12 204 MET A N 1
ATOM 1529 C CA . MET A 1 204 ? -16.818 7.761 18.957 1.00 95.12 204 MET A CA 1
ATOM 1530 C C . MET A 1 204 ? -17.330 6.397 18.512 1.00 95.12 204 MET A C 1
ATOM 1532 O O . MET A 1 204 ? -17.316 6.090 17.323 1.00 95.12 204 MET A O 1
ATOM 1536 N N . ALA A 1 205 ? -17.790 5.581 19.455 1.00 90.38 205 ALA A N 1
ATOM 1537 C CA . ALA A 1 205 ? -18.385 4.279 19.172 1.00 90.38 205 ALA A CA 1
ATOM 1538 C C . ALA A 1 205 ? -19.418 3.930 20.245 1.00 90.38 205 ALA A C 1
ATOM 1540 O O . ALA A 1 205 ? -19.186 4.160 21.430 1.00 90.38 205 ALA A O 1
ATOM 1541 N N . TRP A 1 206 ? -20.568 3.388 19.833 1.00 85.25 206 TRP A N 1
ATOM 1542 C CA . TRP A 1 206 ? -21.641 2.948 20.742 1.00 85.25 206 TRP A CA 1
ATOM 1543 C C . TRP A 1 206 ? -22.047 3.990 21.803 1.00 85.25 206 TRP A C 1
ATOM 1545 O O . TRP A 1 206 ? -22.270 3.658 22.963 1.00 85.25 206 TRP A O 1
ATOM 1555 N N . GLY A 1 207 ? -22.116 5.265 21.407 1.00 85.69 207 GLY A N 1
ATOM 1556 C CA . GLY A 1 207 ? -22.492 6.371 22.297 1.00 85.69 207 GLY A CA 1
ATOM 1557 C C . GLY A 1 207 ? -21.395 6.845 23.256 1.00 85.69 207 GLY A C 1
ATOM 1558 O O . GLY A 1 207 ? -21.661 7.733 24.056 1.00 85.69 207 GLY A O 1
ATOM 1559 N N . ARG A 1 208 ? -20.179 6.294 23.169 1.00 89.50 208 ARG A N 1
ATOM 1560 C CA . ARG A 1 208 ? -19.010 6.706 23.961 1.00 89.50 208 ARG A CA 1
ATOM 1561 C C . ARG A 1 208 ? -18.088 7.588 23.146 1.00 89.50 208 ARG A C 1
ATOM 1563 O O . ARG A 1 208 ? -17.975 7.384 21.934 1.00 89.50 208 ARG A O 1
ATOM 1570 N N . LYS A 1 209 ? -17.390 8.503 23.813 1.00 94.81 209 LYS A N 1
ATOM 1571 C CA . LYS A 1 209 ? -16.369 9.363 23.218 1.00 94.81 209 LYS A CA 1
ATOM 1572 C C . LYS A 1 209 ? -15.041 9.237 23.965 1.00 94.81 209 LYS A C 1
ATOM 1574 O O . LYS A 1 209 ? -14.998 9.353 25.185 1.00 94.81 209 LYS A O 1
ATOM 1579 N N . ALA A 1 210 ? -13.956 9.076 23.218 1.00 96.38 210 ALA A N 1
ATOM 1580 C CA . ALA A 1 210 ? -12.603 9.094 23.756 1.00 96.38 210 ALA A CA 1
ATOM 1581 C C . ALA A 1 210 ? -11.673 9.935 22.880 1.00 96.38 210 ALA A C 1
ATOM 1583 O O . ALA A 1 210 ? -11.813 9.958 21.657 1.00 96.38 210 ALA A O 1
ATOM 1584 N N . GLU A 1 211 ? -10.730 10.622 23.504 1.00 97.69 211 GLU A N 1
ATOM 1585 C CA . GLU A 1 211 ? -9.578 11.217 22.834 1.00 97.69 211 GLU A CA 1
ATOM 1586 C C . GLU A 1 211 ? -8.462 10.178 22.778 1.00 97.69 211 GLU A C 1
ATOM 1588 O O . GLU A 1 211 ? -8.300 9.379 23.699 1.00 97.69 211 GLU A O 1
ATOM 1593 N N . VAL A 1 212 ? -7.750 10.142 21.657 1.00 97.19 212 VAL A N 1
ATOM 1594 C CA . VAL A 1 212 ? -6.717 9.157 21.360 1.00 97.19 212 VAL A CA 1
ATOM 1595 C C . VAL A 1 212 ? -5.475 9.885 20.884 1.00 97.19 212 VAL A C 1
ATOM 1597 O O . VAL A 1 212 ? -5.474 10.483 19.805 1.00 97.19 212 VAL A O 1
ATOM 1600 N N . GLU A 1 213 ? -4.409 9.793 21.662 1.00 97.62 213 GLU A N 1
ATOM 1601 C CA . GLU A 1 213 ? -3.090 10.285 21.284 1.00 97.62 213 GLU A CA 1
ATOM 1602 C C . GLU A 1 213 ? -2.165 9.106 21.033 1.00 97.62 213 GLU A C 1
ATOM 1604 O O . GLU A 1 213 ? -2.227 8.085 21.714 1.00 97.62 213 GLU A O 1
ATOM 1609 N N . GLY A 1 214 ? -1.316 9.193 20.019 1.00 96.38 214 GLY A N 1
ATOM 1610 C CA . GLY A 1 214 ? -0.479 8.057 19.696 1.00 96.38 214 GLY A CA 1
ATOM 1611 C C . GLY A 1 214 ? 0.615 8.326 18.695 1.00 96.38 214 GLY A C 1
ATOM 1612 O O . GLY A 1 214 ? 0.750 9.412 18.132 1.00 96.38 214 GLY A O 1
ATOM 1613 N N . ARG A 1 215 ? 1.405 7.283 18.473 1.00 96.81 215 ARG A N 1
ATOM 1614 C CA . ARG A 1 215 ? 2.523 7.286 17.538 1.00 96.81 215 ARG A CA 1
ATOM 1615 C C . ARG A 1 215 ? 2.672 5.936 16.862 1.00 96.81 215 ARG A C 1
ATOM 1617 O O . ARG A 1 215 ? 2.477 4.899 17.491 1.00 96.81 215 ARG A O 1
ATOM 1624 N N . TYR A 1 216 ? 3.053 5.965 15.594 1.00 94.94 216 TYR A N 1
ATOM 1625 C CA . TYR A 1 216 ? 3.427 4.797 14.810 1.00 94.94 216 TYR A CA 1
ATOM 1626 C C . TYR A 1 216 ? 4.817 5.001 14.208 1.00 94.94 216 TYR A C 1
ATOM 1628 O O . TYR A 1 216 ? 5.072 6.027 13.585 1.00 94.94 216 TYR A O 1
ATOM 1636 N N . GLY A 1 217 ? 5.722 4.040 14.360 1.00 92.75 217 GLY A N 1
ATOM 1637 C CA . GLY A 1 217 ? 7.075 4.156 13.821 1.00 92.75 217 GLY A CA 1
ATOM 1638 C C . GLY A 1 217 ? 7.869 2.862 13.927 1.00 92.75 217 GLY A C 1
ATOM 1639 O O . GLY A 1 217 ? 7.300 1.774 13.971 1.00 92.75 217 GLY A O 1
ATOM 1640 N N . GLY A 1 218 ? 9.198 2.980 13.992 1.00 87.69 218 GLY A N 1
ATOM 1641 C CA . GLY A 1 218 ? 10.102 1.822 14.091 1.00 87.69 218 GLY A CA 1
ATOM 1642 C C . GLY A 1 218 ? 9.863 0.928 15.316 1.00 87.69 218 GLY A C 1
ATOM 1643 O O . GLY A 1 218 ? 10.103 -0.271 15.246 1.00 87.69 218 GLY A O 1
ATOM 1644 N N . GLU A 1 219 ? 9.328 1.493 16.401 1.00 87.50 219 GLU A N 1
ATOM 1645 C CA . GLU A 1 219 ? 8.985 0.774 17.640 1.00 87.50 219 GLU A CA 1
ATOM 1646 C C . GLU A 1 219 ? 7.552 0.206 17.637 1.00 87.50 219 GLU A C 1
ATOM 1648 O O . GLU A 1 219 ? 7.091 -0.335 18.639 1.00 87.50 219 GLU A O 1
ATOM 1653 N N . GLY A 1 220 ? 6.829 0.328 16.518 1.00 93.25 220 GLY A N 1
ATOM 1654 C CA . GLY A 1 220 ? 5.437 -0.092 16.395 1.00 93.25 220 GLY A CA 1
ATOM 1655 C C . GLY A 1 220 ? 4.434 1.027 16.687 1.00 93.25 220 GLY A C 1
ATOM 1656 O O . GLY A 1 220 ? 4.722 2.206 16.478 1.00 93.25 220 GLY A O 1
ATOM 1657 N N . LEU A 1 221 ? 3.227 0.646 17.106 1.00 95.44 221 LEU A N 1
ATOM 1658 C CA . LEU A 1 221 ? 2.101 1.535 17.406 1.00 95.44 221 LEU A CA 1
ATOM 1659 C C . LEU A 1 221 ? 1.929 1.676 18.920 1.00 95.44 221 LEU A C 1
ATOM 1661 O O . LEU A 1 221 ? 1.935 0.673 19.626 1.00 95.44 221 LEU A O 1
ATOM 1665 N N . VAL A 1 222 ? 1.687 2.891 19.405 1.00 96.69 222 VAL A N 1
ATOM 1666 C CA . VAL A 1 222 ? 1.230 3.164 20.775 1.00 96.69 222 VAL A CA 1
ATOM 1667 C C . VAL A 1 222 ? 0.075 4.154 20.710 1.00 96.69 222 VAL A C 1
ATOM 1669 O O . VAL A 1 222 ? 0.189 5.172 20.032 1.00 96.69 222 VAL A O 1
ATOM 1672 N N . LEU A 1 223 ? -1.019 3.845 21.400 1.00 97.06 223 LEU A N 1
ATOM 1673 C CA . LEU A 1 223 ? -2.234 4.645 21.515 1.00 97.06 223 LEU A CA 1
ATOM 1674 C C . LEU A 1 223 ? -2.600 4.791 22.992 1.00 97.06 223 LEU A C 1
ATOM 1676 O O . LEU A 1 223 ? -2.716 3.792 23.703 1.00 97.06 223 LEU A O 1
ATOM 1680 N N . GLU A 1 224 ? -2.822 6.017 23.430 1.00 97.69 224 GLU A N 1
ATOM 1681 C CA . GLU A 1 224 ? -3.305 6.393 24.753 1.00 97.69 224 GLU A CA 1
ATOM 1682 C C . GLU A 1 224 ? -4.713 6.959 24.613 1.00 97.69 224 GLU A C 1
ATOM 1684 O O . GLU A 1 224 ? -4.986 7.741 23.706 1.00 97.69 224 GLU A O 1
ATOM 1689 N N . PHE A 1 225 ? -5.617 6.502 25.473 1.00 97.00 225 PHE A N 1
ATOM 1690 C CA . PHE A 1 225 ? -7.038 6.821 25.435 1.00 97.00 225 PHE A CA 1
ATOM 1691 C C . PHE A 1 225 ? -7.419 7.628 26.675 1.00 97.00 225 PHE A C 1
ATOM 1693 O O . PHE A 1 225 ? -7.010 7.282 27.788 1.00 97.00 225 PHE A O 1
ATOM 1700 N N . HIS A 1 226 ? -8.239 8.659 26.479 1.00 96.75 226 HIS A N 1
ATOM 1701 C CA . HIS A 1 226 ? -8.745 9.539 27.530 1.00 96.75 226 HIS A CA 1
ATOM 1702 C C . HIS A 1 226 ? -10.250 9.803 27.359 1.00 96.75 226 HIS A C 1
ATOM 1704 O O . HIS A 1 226 ? -10.734 9.954 26.236 1.00 96.75 226 HIS A O 1
ATOM 1710 N N . GLY A 1 227 ? -11.000 9.917 28.461 1.00 95.62 227 GLY A N 1
ATOM 1711 C CA . GLY A 1 227 ? -12.443 10.196 28.447 1.00 95.62 227 GLY A CA 1
ATOM 1712 C C . GLY A 1 227 ? -13.282 8.968 28.801 1.00 95.62 227 GLY A C 1
ATOM 1713 O O . GLY A 1 227 ? -13.017 8.312 29.800 1.00 95.62 227 GLY A O 1
ATOM 1714 N N . ASP A 1 228 ? -14.298 8.629 27.999 1.00 94.69 228 ASP A N 1
ATOM 1715 C CA . ASP A 1 228 ? -15.170 7.473 28.295 1.00 94.69 228 ASP A CA 1
ATOM 1716 C C . ASP A 1 228 ? -14.451 6.119 28.147 1.00 94.69 228 ASP A C 1
ATOM 1718 O O . ASP A 1 228 ? -14.982 5.080 28.555 1.00 94.69 228 ASP A O 1
ATOM 1722 N N . LEU A 1 229 ? -13.273 6.132 27.520 1.00 93.44 229 LEU A N 1
ATOM 1723 C CA . LEU A 1 229 ? -12.342 5.021 27.408 1.00 93.44 229 LEU A CA 1
ATOM 1724 C C . LEU A 1 229 ? -10.969 5.526 27.858 1.00 93.44 229 LEU A C 1
ATOM 1726 O O . LEU A 1 229 ? -10.449 6.473 27.272 1.00 93.44 229 LEU A O 1
ATOM 1730 N N . GLU A 1 230 ? -10.386 4.889 28.866 1.00 96.25 230 GLU A N 1
ATOM 1731 C CA . GLU A 1 230 ? -9.100 5.280 29.445 1.00 96.25 230 GLU A CA 1
ATOM 1732 C C . GLU A 1 230 ? -8.102 4.129 29.399 1.00 96.25 230 GLU A C 1
ATOM 1734 O O . GLU A 1 230 ? -8.452 2.985 29.679 1.00 96.25 230 GLU A O 1
ATOM 1739 N N . GLY A 1 231 ? -6.840 4.411 29.089 1.00 96.50 231 GLY A N 1
ATOM 1740 C CA . GLY A 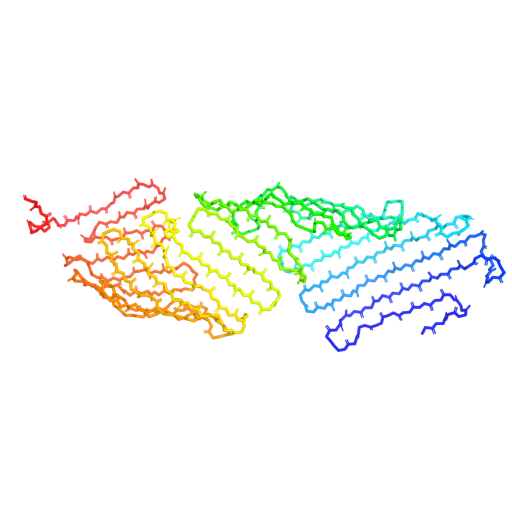1 231 ? -5.770 3.416 29.145 1.00 96.50 231 GLY A CA 1
ATOM 1741 C C . GLY A 1 231 ? -4.869 3.455 27.923 1.00 96.50 231 GLY A C 1
ATOM 1742 O O . GLY A 1 231 ? -4.765 4.475 27.251 1.00 96.50 231 GLY A O 1
ATOM 1743 N N . GLN A 1 232 ? -4.193 2.344 27.641 1.00 97.12 232 GLN A N 1
ATOM 1744 C CA . GLN A 1 232 ? -3.169 2.294 26.602 1.00 97.12 232 GLN A CA 1
ATOM 1745 C C . GLN A 1 232 ? -3.225 0.981 25.830 1.00 97.12 232 GLN A C 1
ATOM 1747 O O . GLN A 1 232 ? -3.388 -0.094 26.413 1.00 97.12 232 GLN A O 1
ATOM 1752 N N . VAL A 1 233 ? -3.034 1.074 24.516 1.00 96.06 233 VAL A N 1
ATOM 1753 C CA . VAL A 1 233 ? -2.855 -0.056 23.602 1.00 96.06 233 VAL A CA 1
ATOM 1754 C C . VAL A 1 233 ? -1.587 0.160 22.794 1.00 96.06 233 VAL A C 1
ATOM 1756 O O . VAL A 1 233 ? -1.365 1.232 22.245 1.00 96.06 233 VAL A O 1
ATOM 1759 N N . ALA A 1 234 ? -0.772 -0.877 22.681 1.00 96.06 234 ALA A N 1
ATOM 1760 C CA . ALA A 1 234 ? 0.424 -0.893 21.864 1.00 96.06 234 ALA A CA 1
ATOM 1761 C C . ALA A 1 234 ? 0.461 -2.128 20.957 1.00 96.06 234 ALA A C 1
ATOM 1763 O O . ALA A 1 234 ? -0.124 -3.169 21.269 1.00 96.06 234 ALA A O 1
ATOM 1764 N N . TRP A 1 235 ? 1.172 -2.014 19.838 1.00 94.50 235 TRP A N 1
ATOM 1765 C CA . TRP A 1 235 ? 1.494 -3.121 18.948 1.00 94.50 235 TRP A CA 1
ATOM 1766 C C . TRP A 1 235 ? 2.957 -3.046 18.519 1.00 94.50 235 TRP A C 1
ATOM 1768 O O . TRP A 1 235 ? 3.355 -2.099 17.847 1.00 94.50 235 TRP A O 1
ATOM 1778 N N . GLN A 1 236 ? 3.729 -4.072 18.869 1.00 93.44 236 GLN A N 1
ATOM 1779 C CA . GLN A 1 236 ? 5.099 -4.297 18.399 1.00 93.44 236 GLN A CA 1
ATOM 1780 C C . GLN A 1 236 ? 5.263 -5.802 18.180 1.00 93.44 236 GLN A C 1
ATOM 1782 O O . GLN A 1 236 ? 5.545 -6.539 19.120 1.00 93.44 236 GLN A O 1
ATOM 1787 N N . GLU A 1 237 ? 4.939 -6.278 16.972 1.00 90.31 237 GLU A N 1
ATOM 1788 C CA . GLU A 1 237 ? 4.798 -7.710 16.618 1.00 90.31 237 GLU A CA 1
ATOM 1789 C C . GLU A 1 237 ? 3.714 -8.487 17.401 1.00 90.31 237 GLU A C 1
ATOM 1791 O O . GLU A 1 237 ? 3.293 -9.570 16.991 1.00 90.31 237 GLU A O 1
ATOM 1796 N N . ALA A 1 238 ? 3.228 -7.928 18.508 1.00 93.81 238 ALA A N 1
ATOM 1797 C CA . ALA A 1 238 ? 2.083 -8.369 19.276 1.00 93.81 238 ALA A CA 1
ATOM 1798 C C . ALA A 1 238 ? 1.346 -7.169 19.880 1.00 93.81 238 ALA A C 1
ATOM 1800 O O . ALA A 1 238 ? 1.958 -6.196 20.319 1.00 93.81 238 ALA A O 1
ATOM 1801 N N . TRP A 1 239 ? 0.022 -7.270 19.908 1.00 95.00 239 TRP A N 1
ATOM 1802 C CA . TRP A 1 239 ? -0.870 -6.399 20.650 1.00 95.00 239 TRP A CA 1
ATOM 1803 C C . TRP A 1 239 ? -0.657 -6.595 22.146 1.00 95.00 239 TRP A C 1
ATOM 1805 O O . TRP A 1 239 ? -0.511 -7.724 22.623 1.00 95.00 239 TRP A O 1
ATOM 1815 N N . LYS A 1 240 ? -0.670 -5.488 22.881 1.00 96.62 240 LYS A N 1
ATOM 1816 C CA . LYS A 1 240 ? -0.685 -5.459 24.339 1.00 96.62 240 LYS A CA 1
ATOM 1817 C C . LYS A 1 240 ? -1.362 -4.185 24.802 1.00 96.62 240 LYS A C 1
ATOM 1819 O O . LYS A 1 240 ? -1.070 -3.1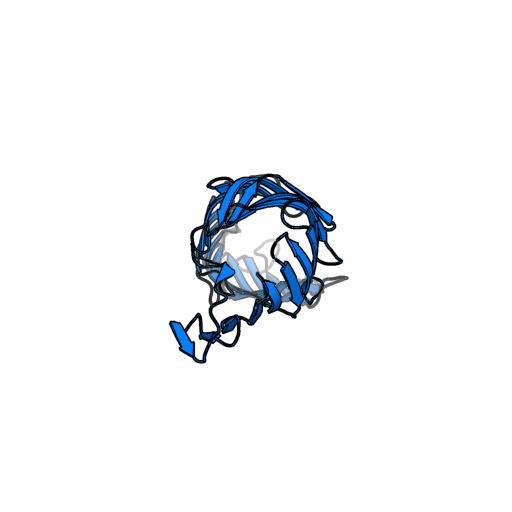13 24.285 1.00 96.62 240 LYS A O 1
ATOM 1824 N N . GLY A 1 241 ? -2.214 -4.266 25.808 1.00 96.31 241 GLY A N 1
ATOM 1825 C CA . GLY A 1 241 ? -2.773 -3.059 26.393 1.00 96.31 241 GLY A CA 1
ATOM 1826 C C . GLY A 1 241 ? -3.956 -3.330 27.282 1.00 96.31 241 GLY A C 1
ATOM 1827 O O . GLY A 1 241 ? -4.486 -4.434 27.295 1.00 96.31 241 GLY A O 1
ATOM 1828 N N . LYS A 1 242 ? -4.389 -2.303 27.997 1.00 96.81 242 LYS A N 1
ATOM 1829 C CA . LYS A 1 242 ? -5.603 -2.344 28.797 1.00 96.81 242 LYS A CA 1
ATOM 1830 C C . LYS A 1 242 ? -6.344 -1.034 28.624 1.00 96.81 242 LYS A C 1
ATOM 1832 O O . LYS A 1 242 ? -5.744 0.034 28.719 1.00 96.81 242 LYS A O 1
ATOM 1837 N N . VAL A 1 243 ? -7.644 -1.148 28.409 1.00 95.19 243 VAL A N 1
ATOM 1838 C CA . VAL A 1 243 ? -8.581 -0.035 28.387 1.00 95.19 243 VAL A CA 1
ATOM 1839 C C . VAL A 1 243 ? -9.653 -0.258 29.447 1.00 95.19 243 VAL A C 1
ATOM 1841 O O . VAL A 1 243 ? -10.134 -1.372 29.649 1.00 95.19 243 VAL A O 1
ATOM 1844 N N . ALA A 1 244 ? -10.008 0.799 30.154 1.00 94.62 244 ALA A N 1
ATOM 1845 C CA . ALA A 1 244 ? -11.036 0.840 31.172 1.00 94.62 244 ALA A CA 1
ATOM 1846 C C . ALA A 1 244 ? -12.125 1.820 30.748 1.00 94.62 244 ALA A C 1
ATOM 1848 O O . ALA A 1 244 ? -11.886 2.779 30.019 1.00 94.62 244 ALA A O 1
ATOM 1849 N N . PHE A 1 245 ? -13.338 1.553 31.194 1.00 92.75 245 PHE A N 1
ATOM 1850 C CA . PHE A 1 245 ? -14.495 2.405 30.994 1.00 92.75 245 PHE A CA 1
ATOM 1851 C C . PHE A 1 245 ? -15.462 2.187 32.157 1.00 92.75 245 PHE A C 1
ATOM 1853 O O . PHE A 1 245 ? -15.288 1.277 32.964 1.00 92.75 245 PHE A O 1
ATOM 1860 N N . LYS A 1 246 ? -16.495 3.022 32.271 1.00 90.44 246 LYS A N 1
ATOM 1861 C CA . LYS A 1 246 ? -17.390 3.033 33.442 1.00 90.44 246 LYS A CA 1
ATOM 1862 C C . LYS A 1 246 ? -17.953 1.652 33.824 1.00 90.44 246 LYS A C 1
ATOM 1864 O O . LYS A 1 246 ? -18.120 1.355 35.000 1.00 90.44 246 LYS A O 1
ATOM 1869 N N . GLU A 1 247 ? -18.254 0.821 32.836 1.00 89.69 247 GLU A N 1
ATOM 1870 C CA . GLU A 1 247 ? -18.894 -0.485 32.991 1.00 89.69 247 GLU A CA 1
ATOM 1871 C C . GLU A 1 247 ? -17.901 -1.652 33.085 1.00 89.69 247 GLU A C 1
ATOM 1873 O O . GLU A 1 247 ? -18.343 -2.794 33.209 1.00 89.69 247 GLU A O 1
ATOM 1878 N N . GLY A 1 248 ? -16.588 -1.414 33.004 1.00 92.50 248 GLY A N 1
ATOM 1879 C CA . GLY A 1 248 ? -15.607 -2.490 33.100 1.00 92.50 248 GLY A CA 1
ATOM 1880 C C . GLY A 1 248 ? -14.246 -2.190 32.478 1.00 92.50 248 GLY A C 1
ATOM 1881 O O . GLY A 1 248 ? -13.810 -1.047 32.367 1.00 92.50 248 GLY A O 1
ATOM 1882 N N . SER A 1 249 ? -13.526 -3.242 32.097 1.00 95.00 249 SER A N 1
ATOM 1883 C CA . SER A 1 249 ? -12.217 -3.102 31.457 1.00 95.00 249 SER A CA 1
ATOM 1884 C C . SER A 1 249 ? -11.922 -4.263 30.524 1.00 95.00 249 SER A C 1
ATOM 1886 O O . SER A 1 249 ? -12.381 -5.380 30.753 1.00 95.00 249 SER A O 1
ATOM 1888 N N . LEU A 1 250 ? -11.136 -3.990 29.487 1.00 95.00 250 LEU A N 1
ATOM 1889 C CA . LEU A 1 250 ? -10.689 -4.952 28.491 1.00 95.00 250 LEU A CA 1
ATOM 1890 C C . LEU A 1 250 ? -9.169 -4.879 28.352 1.00 95.00 250 LEU A C 1
ATOM 1892 O O . LEU A 1 250 ? -8.584 -3.803 28.270 1.00 95.00 250 LEU A O 1
ATOM 1896 N N . GLU A 1 251 ? -8.541 -6.039 28.297 1.00 96.69 251 GLU A N 1
ATOM 1897 C CA . GLU A 1 251 ? -7.142 -6.246 27.965 1.00 96.69 251 GLU A CA 1
ATOM 1898 C C . GLU A 1 251 ? -7.035 -6.730 26.513 1.00 96.69 251 GLU A C 1
ATOM 1900 O O . GLU A 1 251 ? -7.818 -7.573 26.070 1.00 96.69 251 GLU A O 1
ATOM 1905 N N . LEU A 1 252 ? -6.078 -6.173 25.770 1.00 95.69 252 LEU A N 1
ATOM 1906 C CA . LEU A 1 252 ? -5.710 -6.584 24.417 1.00 95.69 252 LEU A CA 1
ATOM 1907 C C . LEU A 1 252 ? -4.428 -7.410 24.463 1.00 95.69 252 LEU A C 1
ATOM 1909 O O . LEU A 1 252 ? -3.445 -6.992 25.076 1.00 95.69 252 LEU A O 1
ATOM 1913 N N . SER A 1 253 ? -4.406 -8.528 23.740 1.00 95.31 253 SER A N 1
ATOM 1914 C CA . SER A 1 253 ? -3.202 -9.343 23.539 1.00 95.31 253 SER A CA 1
ATOM 1915 C C . SER A 1 253 ? -3.182 -10.028 22.161 1.00 95.31 253 SER A C 1
ATOM 1917 O O . SER A 1 253 ? -4.192 -10.039 21.467 1.00 95.31 253 SER A O 1
ATOM 1919 N N . GLY A 1 254 ? -2.051 -10.598 21.729 1.00 92.06 254 GLY A N 1
ATOM 1920 C CA . GLY A 1 254 ? -1.977 -11.483 20.546 1.00 92.06 254 GLY A CA 1
ATOM 1921 C C . GLY A 1 254 ? -1.147 -10.945 19.371 1.00 92.06 254 GLY A C 1
ATOM 1922 O O . GLY A 1 254 ? -0.899 -9.755 19.266 1.00 92.06 254 GLY A O 1
ATOM 1923 N N . LYS A 1 255 ? -0.673 -11.822 18.474 1.00 86.81 255 LYS A N 1
ATOM 1924 C CA . LYS A 1 255 ? 0.341 -11.470 17.446 1.00 86.81 255 LYS A CA 1
ATOM 1925 C C . LYS A 1 255 ? -0.207 -10.882 16.139 1.00 86.81 255 LYS A C 1
ATOM 1927 O O . LYS A 1 255 ? 0.481 -10.121 15.471 1.00 86.81 255 LYS A O 1
ATOM 1932 N N . GLN A 1 256 ? -1.422 -11.255 15.744 1.00 80.69 256 GLN A N 1
ATOM 1933 C CA . GLN A 1 256 ? -2.011 -10.861 14.457 1.00 80.69 256 GLN A CA 1
ATOM 1934 C C . GLN A 1 256 ? -3.344 -10.155 14.688 1.00 80.69 256 GLN A C 1
ATOM 1936 O O . GLN A 1 256 ? -3.398 -8.930 14.782 1.00 80.69 256 GLN A O 1
ATOM 1941 N N . VAL A 1 257 ? -4.408 -10.945 14.834 1.00 84.12 257 VAL A N 1
ATOM 1942 C CA . VAL A 1 257 ? -5.712 -10.464 15.278 1.00 84.12 257 VAL A CA 1
ATOM 1943 C C . VAL A 1 257 ? -5.657 -10.330 16.803 1.00 84.12 257 VAL A C 1
ATOM 1945 O O . VAL A 1 257 ? -5.238 -11.290 17.455 1.00 84.12 257 VAL A O 1
ATOM 1948 N N . PRO A 1 258 ? -6.016 -9.169 17.376 1.00 88.75 258 PRO A N 1
ATOM 1949 C CA . PRO A 1 258 ? -6.023 -9.002 18.820 1.00 88.75 258 PRO A CA 1
ATOM 1950 C C . PRO A 1 258 ? -7.093 -9.896 19.456 1.00 88.75 258 PRO A C 1
ATOM 1952 O O . PRO A 1 258 ? -8.236 -9.948 19.000 1.00 88.75 258 PRO A O 1
ATOM 1955 N N . GLU A 1 259 ? -6.717 -10.574 20.532 1.00 93.69 259 GLU A N 1
ATOM 1956 C CA . GLU A 1 259 ? -7.635 -11.151 21.502 1.00 93.69 259 GLU A CA 1
ATOM 1957 C C . GLU A 1 259 ? -8.016 -10.071 22.518 1.00 93.69 259 GLU A C 1
ATOM 1959 O O . GLU A 1 259 ? -7.147 -9.383 23.060 1.00 93.69 259 GLU A O 1
ATOM 1964 N N . LEU A 1 260 ? -9.315 -9.933 22.781 1.00 94.50 260 LEU A N 1
ATOM 1965 C CA . LEU A 1 260 ? -9.849 -9.095 23.851 1.00 94.50 260 LEU A CA 1
ATOM 1966 C C . LEU A 1 260 ? -10.272 -9.984 25.007 1.00 94.50 260 LEU A C 1
ATOM 1968 O O . LEU A 1 260 ? -10.988 -10.961 24.793 1.00 94.50 260 LEU A O 1
ATOM 1972 N N . GLN A 1 261 ? -9.903 -9.627 26.228 1.00 95.88 261 GLN A N 1
ATOM 1973 C CA . GLN A 1 261 ? -10.391 -10.299 27.426 1.00 95.88 261 GLN A CA 1
ATOM 1974 C C . GLN A 1 261 ? -10.656 -9.288 28.532 1.00 95.88 261 GLN A C 1
ATOM 1976 O O . GLN A 1 261 ? -9.865 -8.382 28.746 1.00 95.88 261 GLN A O 1
ATOM 1981 N N . GLY A 1 262 ? -11.733 -9.458 29.286 1.00 94.62 262 GLY A N 1
ATOM 1982 C CA . GLY A 1 262 ? -11.966 -8.635 30.459 1.00 94.62 262 GLY A CA 1
ATOM 1983 C C . GLY A 1 262 ? -13.343 -8.832 31.056 1.00 94.62 262 GLY A C 1
ATOM 1984 O O . GLY A 1 262 ? -13.896 -9.932 31.027 1.00 94.62 262 GLY A O 1
ATOM 1985 N N . GLU A 1 263 ? -13.878 -7.754 31.608 1.00 93.31 263 GLU A N 1
ATOM 1986 C CA . GLU A 1 263 ? -15.163 -7.730 32.291 1.00 93.31 263 GLU A CA 1
ATOM 1987 C C . GLU A 1 263 ? -15.974 -6.537 31.798 1.00 93.31 263 GLU A C 1
ATOM 1989 O O . GLU A 1 263 ? -15.450 -5.426 31.710 1.00 93.31 263 GLU A O 1
ATOM 1994 N N . VAL A 1 264 ? -17.241 -6.772 31.461 1.00 88.75 264 VAL A N 1
ATOM 1995 C CA . VAL A 1 264 ? -18.189 -5.755 31.000 1.00 88.75 264 VAL A CA 1
ATOM 1996 C C . VAL A 1 264 ? -19.499 -5.974 31.736 1.00 88.75 264 VAL A C 1
ATOM 1998 O O . VAL A 1 264 ? -20.088 -7.045 31.637 1.00 88.75 264 VAL A O 1
ATOM 2001 N N . LEU A 1 265 ? -19.962 -4.963 32.473 1.00 87.25 265 LEU A N 1
ATOM 2002 C CA . LEU A 1 265 ? -21.197 -5.020 33.263 1.00 87.25 265 LEU A CA 1
ATOM 2003 C C . LEU A 1 265 ? -21.229 -6.195 34.264 1.00 87.25 265 LEU A C 1
ATOM 2005 O O . LEU A 1 265 ? -22.287 -6.765 34.515 1.00 87.25 265 LEU A O 1
ATOM 2009 N N . GLY A 1 266 ? -20.076 -6.568 34.828 1.00 85.75 266 GLY A N 1
ATOM 2010 C CA . GLY A 1 266 ? -19.957 -7.703 35.752 1.00 85.75 266 GLY A CA 1
ATOM 2011 C C . GLY A 1 266 ? -19.769 -9.066 35.079 1.00 85.75 266 GLY A C 1
ATOM 2012 O O . GLY A 1 266 ? -19.524 -10.056 35.766 1.00 85.75 266 GLY A O 1
ATOM 2013 N N . GLU A 1 267 ? -19.862 -9.139 33.748 1.00 89.06 267 GLU A N 1
ATOM 2014 C CA . GLU A 1 267 ? -19.731 -10.384 32.993 1.00 89.06 267 GLU A CA 1
ATOM 2015 C C . GLU A 1 267 ? -18.359 -10.502 32.341 1.00 89.06 267 GLU A C 1
ATOM 2017 O O . GLU A 1 267 ? -17.844 -9.558 31.737 1.00 89.06 267 GLU A O 1
ATOM 2022 N N . ARG A 1 268 ? -17.769 -11.698 32.417 1.00 91.62 268 ARG A N 1
ATOM 2023 C CA . ARG A 1 268 ? -16.512 -11.977 31.718 1.00 91.62 268 ARG A CA 1
ATOM 2024 C C . ARG A 1 268 ? -16.758 -12.007 30.219 1.00 91.62 268 ARG A C 1
ATOM 2026 O O . ARG A 1 268 ? -17.638 -12.730 29.749 1.00 91.62 268 ARG A O 1
ATOM 2033 N N . VAL A 1 269 ? -15.938 -11.261 29.489 1.00 93.44 269 VAL A N 1
ATOM 2034 C CA . VAL A 1 269 ? -15.959 -11.196 28.030 1.00 93.44 269 VAL A CA 1
ATOM 2035 C C . VAL A 1 269 ? -14.613 -11.649 27.490 1.00 93.44 269 VAL A C 1
ATOM 2037 O O . VAL A 1 269 ? -13.568 -11.198 27.960 1.00 93.44 269 VAL A O 1
ATOM 2040 N N . ARG A 1 270 ? -14.629 -12.516 26.478 1.00 94.56 270 ARG A N 1
ATOM 2041 C CA . ARG A 1 270 ? -13.446 -12.868 25.694 1.00 94.56 270 ARG A CA 1
ATOM 2042 C C . ARG A 1 270 ? -13.781 -12.906 24.210 1.00 94.56 270 ARG A C 1
ATOM 2044 O O . ARG A 1 270 ? -14.589 -13.722 23.787 1.00 94.56 270 ARG A O 1
ATOM 2051 N N . LEU A 1 271 ? -13.134 -12.068 23.409 1.00 93.81 271 LEU A N 1
ATOM 2052 C CA . LEU A 1 271 ? -13.190 -12.131 21.951 1.00 93.81 271 LEU A CA 1
ATOM 2053 C C . LEU A 1 271 ? -11.851 -12.644 21.425 1.00 93.81 271 LEU A C 1
ATOM 2055 O O . LEU A 1 271 ? -10.856 -11.929 21.449 1.00 93.81 271 LEU A O 1
ATOM 2059 N N . ALA A 1 272 ? -11.850 -13.864 20.904 1.00 92.31 272 ALA A N 1
ATOM 2060 C CA . ALA A 1 272 ? -10.760 -14.432 20.126 1.00 92.31 272 ALA A CA 1
ATOM 2061 C C . ALA A 1 272 ? -11.342 -14.823 18.766 1.00 92.31 272 ALA A C 1
ATOM 2063 O O . ALA A 1 272 ? -11.871 -15.924 18.600 1.00 92.31 272 ALA A O 1
ATOM 2064 N N . TRP A 1 273 ? -11.338 -13.871 17.826 1.00 88.06 273 TRP A N 1
ATOM 2065 C CA . TRP A 1 273 ? -12.059 -13.993 16.556 1.00 88.06 273 TRP A CA 1
ATOM 2066 C C . TRP A 1 273 ? -11.812 -15.354 15.869 1.00 88.06 273 TRP A C 1
ATOM 2068 O O . TRP A 1 273 ? -10.656 -15.763 15.739 1.00 88.06 273 TRP A O 1
ATOM 2078 N N . PRO A 1 274 ? -12.868 -16.051 15.395 1.00 89.62 274 PRO A N 1
ATOM 2079 C CA . PRO A 1 274 ? -14.271 -15.617 15.314 1.00 89.62 274 PRO A CA 1
ATOM 2080 C C . PRO A 1 274 ? -15.119 -15.920 16.560 1.00 89.62 274 PRO A C 1
ATOM 2082 O O . PRO A 1 274 ? -16.340 -15.802 16.507 1.00 89.62 274 PRO A O 1
ATOM 2085 N N . ARG A 1 275 ? -14.513 -16.329 17.678 1.00 92.81 275 ARG A N 1
ATOM 2086 C CA . ARG A 1 275 ? -15.239 -16.742 18.883 1.00 92.81 275 ARG A CA 1
ATOM 2087 C C . ARG A 1 275 ? -15.388 -15.593 19.871 1.00 92.81 275 ARG A C 1
ATOM 2089 O O . ARG A 1 275 ? -14.402 -14.956 20.237 1.00 92.81 275 ARG A O 1
ATOM 2096 N N . LEU A 1 276 ? -16.612 -15.377 20.335 1.00 93.19 276 LEU A N 1
ATOM 2097 C CA . LEU A 1 276 ? -16.950 -14.445 21.404 1.00 93.19 276 LEU A CA 1
ATOM 2098 C C . LEU A 1 276 ? -17.559 -15.223 22.571 1.00 93.19 276 LEU A C 1
ATOM 2100 O O . LEU A 1 276 ? -18.528 -15.948 22.396 1.00 93.19 276 LEU A O 1
ATOM 2104 N N . GLU A 1 277 ? -17.008 -15.063 23.761 1.00 92.50 277 GLU A N 1
ATOM 2105 C CA . GLU A 1 277 ? -17.540 -15.611 25.001 1.00 92.50 277 GLU A CA 1
ATOM 2106 C C . GLU A 1 277 ? -18.020 -14.465 25.888 1.00 92.50 277 GLU A C 1
ATOM 2108 O O . GLU A 1 277 ? -17.273 -13.513 26.117 1.00 92.50 277 GLU A O 1
ATOM 2113 N N . VAL A 1 278 ? -19.264 -14.541 26.363 1.00 91.75 278 VAL A N 1
ATOM 2114 C CA . VAL A 1 278 ? -19.878 -13.558 27.266 1.00 91.75 278 VAL A CA 1
ATOM 2115 C C . VAL A 1 278 ? -20.663 -14.310 28.332 1.00 91.75 278 VAL A C 1
ATOM 2117 O O . VAL A 1 278 ? -21.625 -15.004 28.008 1.00 91.75 278 VAL A O 1
ATOM 2120 N N . GLY A 1 279 ? -20.254 -14.193 29.596 1.00 86.12 279 GLY A N 1
ATOM 2121 C CA . GLY A 1 279 ? -21.028 -14.714 30.732 1.00 86.12 279 GLY A CA 1
ATOM 2122 C C . GLY A 1 279 ? -21.407 -16.199 30.635 1.00 86.12 279 GLY A C 1
ATOM 2123 O O . GLY A 1 279 ? -22.504 -16.583 31.034 1.00 86.12 279 GLY A O 1
ATOM 2124 N N . GLY A 1 280 ? -20.530 -17.033 30.059 1.00 84.69 280 GLY A N 1
ATOM 2125 C CA . GLY A 1 280 ? -20.749 -18.476 29.861 1.00 84.69 280 GLY A CA 1
ATOM 2126 C C . GLY A 1 280 ? -21.398 -18.873 28.528 1.00 84.69 280 GLY A C 1
ATOM 2127 O O . GLY A 1 280 ? -21.409 -20.058 28.189 1.00 84.69 280 GLY A O 1
ATOM 2128 N N . VAL A 1 281 ? -21.872 -17.906 27.735 1.00 90.12 281 VAL A N 1
ATOM 2129 C CA . VAL A 1 281 ? -22.367 -18.129 26.369 1.00 90.12 281 VAL A CA 1
ATOM 2130 C C . VAL A 1 281 ? -21.218 -17.966 25.382 1.00 90.12 281 VAL A C 1
ATOM 2132 O O . VAL A 1 281 ? -20.537 -16.942 25.376 1.00 90.12 281 VAL A O 1
ATOM 2135 N N . ARG A 1 282 ? -21.017 -18.964 24.521 1.00 92.12 282 ARG A N 1
ATOM 2136 C CA . ARG A 1 282 ? -20.032 -18.953 23.437 1.00 92.12 282 ARG A CA 1
ATOM 2137 C C . ARG A 1 282 ? -20.737 -18.757 22.103 1.00 92.12 282 ARG A C 1
ATOM 2139 O O . ARG A 1 282 ? -21.658 -19.489 21.766 1.00 92.12 282 ARG A O 1
ATOM 2146 N N . LEU A 1 283 ? -20.280 -17.776 21.342 1.00 93.06 283 LEU A N 1
ATOM 2147 C CA . LEU A 1 283 ? -20.789 -17.385 20.036 1.00 93.06 283 LEU A CA 1
ATOM 2148 C C . LEU A 1 283 ? -19.697 -17.619 18.994 1.00 93.06 283 LEU A C 1
ATOM 2150 O O . LEU A 1 283 ? -18.600 -17.069 19.105 1.00 93.06 283 LEU A O 1
ATOM 2154 N N . ASP A 1 284 ? -20.004 -18.397 17.964 1.00 92.44 284 ASP A N 1
ATOM 2155 C CA . ASP A 1 284 ? -19.220 -18.419 16.735 1.00 92.44 284 ASP A CA 1
ATOM 2156 C C . ASP A 1 284 ? -19.793 -17.361 15.787 1.00 92.44 284 ASP A C 1
ATOM 2158 O O . ASP A 1 284 ? -20.863 -17.535 15.198 1.00 92.44 284 ASP A O 1
ATOM 2162 N N . LEU A 1 285 ? -19.093 -16.231 15.664 1.00 89.44 285 LEU A N 1
ATOM 2163 C CA . LEU A 1 285 ? -19.541 -15.090 14.865 1.00 89.44 285 LEU A CA 1
ATOM 2164 C C . LEU A 1 285 ? -19.526 -15.390 13.359 1.00 89.44 285 LEU A C 1
ATOM 2166 O O . LEU A 1 285 ? -20.278 -14.769 12.607 1.00 89.44 285 LEU A O 1
ATOM 2170 N N . ALA A 1 286 ? -18.701 -16.343 12.915 1.00 88.19 286 ALA A N 1
ATOM 2171 C CA . ALA A 1 286 ? -18.624 -16.743 11.515 1.00 88.19 286 ALA A CA 1
ATOM 2172 C C . ALA A 1 286 ? -19.757 -17.716 11.157 1.00 88.19 286 ALA A C 1
ATOM 2174 O O . ALA A 1 286 ? -20.438 -17.522 10.149 1.00 88.19 286 ALA A O 1
ATOM 2175 N N . ALA A 1 287 ? -19.998 -18.722 12.002 1.00 90.50 287 ALA A N 1
ATOM 2176 C CA . ALA A 1 287 ? -21.064 -19.707 11.811 1.00 90.50 287 ALA A CA 1
ATOM 2177 C C . ALA A 1 287 ? -22.452 -19.201 12.245 1.00 90.50 287 ALA A C 1
ATOM 2179 O O . ALA A 1 287 ? -23.461 -19.819 11.907 1.00 90.50 287 ALA A O 1
ATOM 2180 N N . ARG A 1 288 ? -22.512 -18.077 12.976 1.00 89.12 288 ARG A N 1
ATOM 2181 C CA . ARG A 1 288 ? -23.728 -17.518 13.597 1.00 89.12 288 ARG A CA 1
ATOM 2182 C C . ARG A 1 288 ? -24.417 -18.512 14.534 1.00 89.12 288 ARG A C 1
ATOM 2184 O O . ARG A 1 288 ? -25.642 -18.609 14.560 1.00 89.12 288 ARG A O 1
ATOM 2191 N N . GLN A 1 289 ? -23.617 -19.255 15.290 1.00 90.88 289 GLN A N 1
ATOM 2192 C CA . GLN A 1 289 ? -24.082 -20.253 16.252 1.00 90.88 289 GLN A CA 1
ATOM 2193 C C . GLN A 1 289 ? -23.768 -19.801 17.676 1.00 90.88 289 GLN A C 1
ATOM 2195 O O . GLN A 1 289 ? -22.773 -19.113 17.908 1.00 90.88 289 GLN A O 1
ATOM 2200 N N . ALA A 1 290 ? -24.629 -20.179 18.618 1.00 90.38 290 ALA A N 1
ATOM 2201 C CA . ALA A 1 290 ? -24.480 -19.879 20.034 1.00 90.38 290 ALA A CA 1
ATOM 2202 C C . ALA A 1 290 ? -24.659 -21.161 20.851 1.00 90.38 290 ALA A C 1
ATOM 2204 O O . ALA A 1 290 ? -25.574 -21.939 20.587 1.00 90.38 290 ALA A O 1
ATOM 2205 N N . GLU A 1 291 ? -23.808 -21.358 21.850 1.00 90.69 291 GLU A N 1
ATOM 2206 C CA . GLU A 1 291 ? -23.835 -22.511 22.745 1.00 90.69 291 GLU A CA 1
ATOM 2207 C C . GLU A 1 291 ? -23.560 -22.083 24.190 1.00 90.69 291 GLU A C 1
ATOM 2209 O O . GLU A 1 291 ? -22.837 -21.117 24.444 1.00 90.69 291 GLU A O 1
ATOM 2214 N N . GLY A 1 292 ? -24.091 -22.845 25.146 1.00 87.44 292 GLY A N 1
ATOM 2215 C CA . GLY A 1 292 ? -23.901 -22.614 26.579 1.00 87.44 292 GLY A CA 1
ATOM 2216 C C . GLY A 1 292 ? -25.115 -21.994 27.269 1.00 87.44 292 GLY A C 1
ATOM 2217 O O . GLY A 1 292 ? -26.136 -21.705 26.649 1.00 87.44 292 GLY A O 1
ATOM 2218 N N . GLU A 1 293 ? -24.988 -21.809 28.579 1.00 79.94 293 GLU A N 1
ATOM 2219 C CA . GLU A 1 293 ? -26.012 -21.217 29.437 1.00 79.94 293 GLU A CA 1
ATOM 2220 C C . GLU A 1 293 ? -25.448 -19.948 30.079 1.00 79.94 293 GLU A C 1
ATOM 2222 O O . GLU A 1 293 ? -24.405 -19.984 30.732 1.00 79.94 293 GLU A O 1
ATOM 2227 N N . GLY A 1 294 ? -26.137 -18.825 29.881 1.00 74.62 294 GLY A N 1
ATOM 2228 C CA . GLY A 1 294 ? -25.793 -17.543 30.490 1.00 74.62 294 GLY A CA 1
ATOM 2229 C C . GLY A 1 294 ? -26.720 -17.202 31.650 1.00 74.62 294 GLY A C 1
ATOM 2230 O O . GLY A 1 294 ? -27.893 -17.583 31.660 1.00 74.62 294 GLY A O 1
ATOM 2231 N N . ARG A 1 295 ? -26.218 -16.442 32.625 1.00 70.44 295 ARG A N 1
ATOM 2232 C CA . ARG A 1 295 ? -27.063 -15.828 33.657 1.00 70.44 295 ARG A CA 1
ATOM 2233 C C . ARG A 1 295 ? -27.432 -14.417 33.218 1.00 70.44 295 ARG A C 1
ATOM 2235 O O . ARG A 1 295 ? -26.565 -13.592 32.979 1.00 70.44 295 ARG A O 1
ATOM 2242 N N . ILE A 1 296 ? -28.728 -14.125 33.133 1.00 60.75 296 ILE A N 1
ATOM 2243 C CA . ILE A 1 296 ? -29.192 -12.750 32.921 1.00 60.75 296 ILE A CA 1
ATOM 2244 C C . ILE A 1 296 ? -29.122 -12.031 34.268 1.00 60.75 296 ILE A C 1
ATOM 2246 O O . ILE A 1 296 ? -29.894 -12.331 35.184 1.00 60.75 296 ILE A O 1
ATOM 2250 N N . LEU A 1 297 ? -28.204 -11.074 34.402 1.00 59.19 297 LEU A N 1
ATOM 2251 C CA . LEU A 1 297 ? -28.194 -10.171 35.547 1.00 59.19 297 LEU A CA 1
ATOM 2252 C C . LEU A 1 297 ? -29.452 -9.292 35.484 1.00 59.19 297 LEU A C 1
ATOM 2254 O O . LEU A 1 297 ? -29.598 -8.456 34.595 1.00 59.19 297 LEU A O 1
ATOM 2258 N N . LYS A 1 298 ? -30.365 -9.465 36.452 1.00 50.78 298 LYS A N 1
ATOM 2259 C CA . LYS A 1 298 ? -31.621 -8.693 36.573 1.00 50.78 298 LYS A CA 1
ATOM 2260 C C . LYS A 1 298 ? -31.425 -7.168 36.559 1.00 50.78 298 LYS A C 1
ATOM 2262 O O . LYS A 1 298 ? -32.375 -6.459 36.274 1.00 50.78 298 LYS A O 1
ATOM 2267 N N . ALA A 1 299 ? -30.220 -6.676 36.849 1.00 52.56 299 ALA A N 1
ATOM 2268 C CA . ALA A 1 299 ? -29.879 -5.253 36.835 1.00 52.56 299 ALA A CA 1
ATOM 2269 C C . ALA A 1 299 ? -29.735 -4.641 35.422 1.00 52.56 299 ALA A C 1
ATOM 2271 O O . ALA A 1 299 ? -29.553 -3.433 35.312 1.00 52.56 299 ALA A O 1
ATOM 2272 N N . LEU A 1 300 ? -29.792 -5.454 34.358 1.00 48.72 300 LEU A N 1
ATOM 2273 C CA . LEU A 1 300 ? -29.641 -5.028 32.957 1.00 48.72 300 LEU A CA 1
ATOM 2274 C C . LEU A 1 300 ? -30.947 -5.076 32.145 1.00 48.72 300 LEU A C 1
ATOM 2276 O O . LEU A 1 300 ? -30.934 -4.773 30.953 1.00 48.72 300 LEU A O 1
ATOM 2280 N N . LEU A 1 301 ? -32.063 -5.463 32.769 1.00 40.81 301 LEU A N 1
ATOM 2281 C CA . LEU A 1 301 ? -33.391 -5.376 32.164 1.00 40.81 301 LEU A CA 1
ATOM 2282 C C . LEU A 1 301 ? -34.046 -4.053 32.606 1.00 40.81 301 LEU A C 1
ATOM 2284 O O . LEU A 1 301 ? -33.972 -3.745 33.797 1.00 40.81 301 LEU A O 1
ATOM 2288 N N . PRO A 1 302 ? -34.627 -3.267 31.679 1.00 45.84 302 PRO A N 1
ATOM 2289 C CA . PRO A 1 302 ? -35.357 -2.043 32.012 1.00 45.84 302 PRO A CA 1
ATOM 2290 C C . PRO A 1 302 ? -36.579 -2.301 32.902 1.00 45.84 302 PRO A C 1
ATOM 2292 O O . PRO A 1 302 ? -37.147 -3.418 32.838 1.00 45.84 302 PRO A O 1
#

Organism: Thermus scotoductus (NCBI:txid37636)

pLDDT: mean 92.54, std 7.87, range [40.81, 98.31]

Radius of gyration: 27.63 Å; chains: 1; bounding box: 71×38×78 Å

Secondary structure (DSSP, 8-state):
-BTTTTEEEEE--TTEEEEEEEEEEPBTTTSSBSSEEEEEEEEEEETTEEEEEEEEEEESSTT--EEEEEEEEE-SS-EEEEEE-BSEEEEEEETSSEEEEEEETTEEEEEEEEEEPGGG--EEEEEEEESS---EEEEEETTEEEEEEE-GGG-EEEEETTEEEEEETTEEEEEEEEEEETTEEEEEEEEEETTEEEEEEEEEETTEEEEEEEEEETTEEEEEEEESSEEEEEESSSEEEEEEETTEEEEEEESSSPEEEEEETTEEEEEETTEEEETTEEEETTTTEEES-----GGG--

Foldseek 3Di:
DCVLQQWDKDADDDQKHWIKIKGWADPPPSGDDQHIKMWIFIKMDGDQKIKGWIWIWTDNDDDQTWIATWMWIDGPFWIWIWGTGGQWTWIDTDVFQKTWIAHVVVGKTKIWGFFADPPRQFTKTWIAMPPPFGIWTWGDHPPWIWTWGADPQRKIWIDGDQKTWIQHPFWIWMAGGQDDDPQKTKGDIWDDGQQKIWDWIWIDGPRFIWTWTWIAHPQGIKIAIDGQKGWIWTDDQWIFIKIAGPQWIWTWIGRDDTWIWIGGNNWTWIDDPPWIDTQQWIARVVVRDIDGDHDDDPVPDD